Protein AF-A0A929YMH3-F1 (afdb_monomer_lite)

Sequence (235 aa):
MPEIMQYLYEHRDHRELWKGVPIHSDGKVQLRDGRTGEPFDGPTTIGHMHYLKLHHLVDDKIHARSTGPYSLVTQQPLGGKAQFGGQRFGEMEVWALEAYGAAYTLQEILTVKSDDVVGRVKTYEAIIKGDNIPEPGVPESFKVLLKELQSLGLDVSVLREDGSEVEIKETVDYNESDYRYEIEGDHQRRDYSGESFAENGYQEQRFDEESGELVDDSEETMDNDEDDSAEVDEE

Secondary structure (DSSP, 8-state):
-HHHHHHHHH-GGGGTTTTT----TTSEE--B-TTT-PBPSS-EE---------S--STTT----SS--B-TTT-PBPBSGGGTPBPP--HHHHHHHHHHT-HHHHHHHHTTTTT-HHHHHHHHHHHHHTPPPPPP---HHHHHHHHHHHHTT-----B-TTS-B----------TTHHHHTTSTT----------GGGGTPPPEEE-TTT-SEEE-----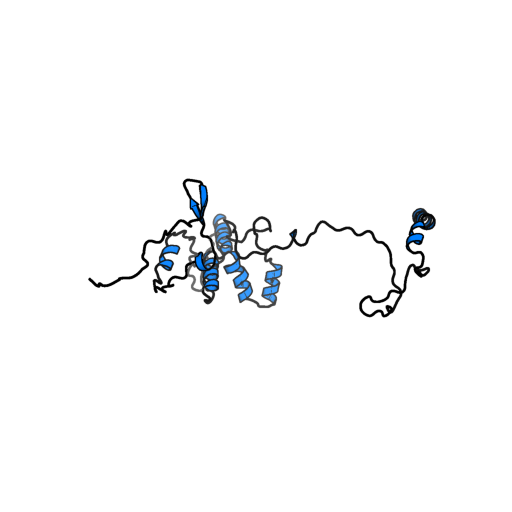--------PPP---

Foldseek 3Di:
DVVVVVVCVVPCVVCVVVVPAPQDPVQWHFDADPPPRHTDPDTDHDDDDDDDDDPPDVVVVDADADDFDADPQQRFFADDRVRSGDDDDDPVNLVVCVVVVVVVVSQCVQFLVTAPPVQVVQQVVCVVVVHDRDDTDDGSNVVSVCVVCVVVVDDDFDADPVRDTDPPDPDPPPPPPPVVVVVVPDPPDPPPPDDPPVVVVDWDWDQDPVVRDTDTPDDDPPDDDDDDDDDDDDD

Radius of gyration: 36.28 Å; chains: 1; bounding box: 84×75×105 Å

pLDDT: mean 75.89, std 21.34, range [27.98, 98.12]

Structure (mmCIF, N/CA/C/O backbone):
data_AF-A0A929YMH3-F1
#
_entry.id   AF-A0A929YMH3-F1
#
loop_
_atom_site.group_PDB
_atom_site.id
_atom_site.type_symbol
_atom_site.label_atom_id
_atom_site.label_alt_id
_atom_site.label_comp_id
_atom_site.label_asym_id
_atom_site.label_entity_id
_atom_site.label_seq_id
_atom_site.pdbx_PDB_ins_code
_atom_site.Cartn_x
_atom_site.Cartn_y
_atom_site.Cartn_z
_atom_site.occupancy
_atom_site.B_iso_or_equiv
_atom_site.auth_seq_id
_atom_site.auth_comp_id
_atom_site.auth_asym_id
_atom_site.auth_atom_id
_atom_site.pdbx_PDB_model_num
ATOM 1 N N . MET A 1 1 ? 18.455 18.359 -42.150 1.00 51.03 1 MET A N 1
ATOM 2 C CA . MET A 1 1 ? 18.404 16.920 -42.515 1.00 51.03 1 MET A CA 1
ATOM 3 C C . MET A 1 1 ? 19.484 16.481 -43.516 1.00 51.03 1 MET A C 1
ATOM 5 O O . MET A 1 1 ? 19.989 15.387 -43.305 1.00 51.03 1 MET A O 1
ATOM 9 N N . PRO A 1 2 ? 19.889 17.268 -44.540 1.00 66.00 2 PRO A N 1
ATOM 10 C CA . PRO A 1 2 ? 20.982 16.879 -45.452 1.00 66.00 2 PRO A CA 1
ATOM 11 C C . PRO A 1 2 ? 22.347 16.726 -44.759 1.00 66.00 2 PRO A C 1
ATOM 13 O O . PRO A 1 2 ? 23.069 15.775 -45.030 1.00 66.00 2 PRO A O 1
ATOM 16 N N . GLU A 1 3 ? 22.660 17.612 -43.810 1.00 67.12 3 GLU A N 1
ATOM 17 C CA . GLU A 1 3 ? 23.965 17.666 -43.128 1.00 67.12 3 GLU A CA 1
ATOM 18 C C . GLU A 1 3 ? 24.271 16.418 -42.292 1.00 67.12 3 GLU A C 1
ATOM 20 O O . GLU A 1 3 ? 25.382 15.908 -42.341 1.00 67.12 3 GLU A O 1
ATOM 25 N N . ILE A 1 4 ? 23.279 15.872 -41.578 1.00 65.81 4 ILE A N 1
ATOM 26 C CA . ILE A 1 4 ? 23.460 14.650 -40.776 1.00 65.81 4 ILE A CA 1
ATOM 27 C C . ILE A 1 4 ? 23.699 13.446 -41.694 1.00 65.81 4 ILE A C 1
ATOM 29 O O . ILE A 1 4 ? 24.563 12.620 -41.418 1.00 65.81 4 ILE A O 1
ATOM 33 N N . MET A 1 5 ? 22.965 13.351 -42.809 1.00 60.44 5 MET A N 1
ATOM 34 C CA . MET A 1 5 ? 23.128 12.242 -43.752 1.00 60.44 5 MET A CA 1
ATOM 35 C C . MET A 1 5 ? 24.485 12.298 -44.462 1.00 60.44 5 MET A C 1
ATOM 37 O O . MET A 1 5 ? 25.117 11.264 -44.668 1.00 60.44 5 MET A O 1
ATOM 41 N N . GLN A 1 6 ? 24.950 13.502 -44.797 1.00 72.12 6 GLN A N 1
ATOM 42 C CA . GLN A 1 6 ? 26.267 13.722 -45.384 1.00 72.12 6 GLN A CA 1
ATOM 43 C C . GLN A 1 6 ? 27.391 13.427 -44.380 1.00 72.12 6 GLN A C 1
ATOM 45 O O . GLN A 1 6 ? 28.314 12.685 -44.708 1.00 72.12 6 GLN A O 1
ATOM 50 N N . TYR A 1 7 ? 27.249 13.877 -43.130 1.00 70.12 7 TYR A N 1
ATOM 51 C CA . TYR A 1 7 ? 28.168 13.558 -42.035 1.00 70.12 7 TYR A CA 1
ATOM 52 C C . TYR A 1 7 ? 28.302 12.041 -41.821 1.00 70.12 7 TYR A C 1
ATOM 54 O O . TYR A 1 7 ? 29.411 11.514 -41.789 1.00 70.12 7 TYR A O 1
ATOM 62 N N . LEU A 1 8 ? 27.183 11.308 -41.775 1.00 64.44 8 LEU A N 1
ATOM 63 C CA . LEU A 1 8 ? 27.179 9.842 -41.651 1.00 64.44 8 LEU A CA 1
ATOM 64 C C . LEU A 1 8 ? 27.805 9.127 -42.862 1.00 64.44 8 LEU A C 1
ATOM 66 O O . LEU A 1 8 ? 28.348 8.029 -42.717 1.00 64.44 8 LEU A O 1
ATOM 70 N N . TYR A 1 9 ? 27.717 9.717 -44.058 1.00 67.88 9 TYR A N 1
ATOM 71 C CA . TYR A 1 9 ? 28.315 9.163 -45.274 1.00 67.88 9 TYR A CA 1
ATOM 72 C C . TYR A 1 9 ? 29.834 9.370 -45.321 1.00 67.88 9 TYR A C 1
ATOM 74 O O . TYR A 1 9 ? 30.561 8.476 -45.754 1.00 67.88 9 TYR A O 1
ATOM 82 N N . GLU A 1 10 ? 30.305 10.525 -44.854 1.00 73.06 10 GLU A N 1
ATOM 83 C CA . GLU A 1 10 ? 31.724 10.879 -44.788 1.00 73.06 10 GLU A CA 1
ATOM 84 C C . GLU A 1 10 ? 32.434 10.178 -43.612 1.00 73.06 10 GLU A C 1
ATOM 86 O O . GLU A 1 10 ? 33.577 9.760 -43.757 1.00 73.06 10 GLU A O 1
ATOM 91 N N . HIS A 1 11 ? 31.745 9.955 -42.485 1.00 69.12 11 HIS A N 1
ATOM 92 C CA . HIS A 1 11 ? 32.299 9.359 -41.256 1.00 69.12 11 HIS A CA 1
ATOM 93 C C . HIS A 1 11 ? 31.991 7.853 -41.169 1.00 69.12 11 HIS A C 1
ATOM 95 O O . HIS A 1 11 ? 31.372 7.337 -40.229 1.00 69.12 11 HIS A O 1
ATOM 101 N N . ARG A 1 12 ? 32.408 7.125 -42.210 1.00 67.38 12 ARG A N 1
ATOM 102 C CA . ARG A 1 12 ? 32.216 5.673 -42.367 1.00 67.38 12 ARG A CA 1
ATOM 103 C C . ARG A 1 12 ? 33.226 4.811 -41.615 1.00 67.38 12 ARG A C 1
ATOM 105 O O . ARG A 1 12 ? 33.179 3.594 -41.766 1.00 67.38 12 ARG A O 1
ATOM 112 N N . ASP A 1 13 ? 34.072 5.405 -40.785 1.00 68.06 13 ASP A N 1
ATOM 113 C CA . ASP A 1 13 ? 35.116 4.720 -40.009 1.00 68.06 13 ASP A CA 1
ATOM 114 C C . ASP A 1 13 ? 34.538 3.586 -39.143 1.00 68.06 13 ASP A C 1
ATOM 116 O O . ASP A 1 13 ? 35.139 2.526 -38.984 1.00 68.06 13 ASP A O 1
ATOM 120 N N . HIS A 1 14 ? 33.283 3.729 -38.701 1.00 62.38 14 HIS A N 1
ATOM 121 C CA . HIS A 1 14 ? 32.534 2.677 -38.010 1.00 62.38 14 HIS A CA 1
ATOM 122 C C . HIS A 1 14 ? 32.377 1.376 -38.823 1.00 62.38 14 HIS A C 1
ATOM 124 O O . HIS A 1 14 ? 32.109 0.329 -38.245 1.00 62.38 14 HIS A O 1
ATOM 130 N N . ARG A 1 15 ? 32.530 1.400 -40.153 1.00 64.56 15 ARG A N 1
ATOM 131 C CA . ARG A 1 15 ? 32.486 0.205 -41.014 1.00 64.56 15 ARG A CA 1
ATOM 132 C C . ARG A 1 15 ? 33.751 -0.636 -40.938 1.00 64.56 15 ARG A C 1
ATOM 134 O O . ARG A 1 15 ? 33.687 -1.809 -41.296 1.00 64.56 15 ARG A O 1
ATOM 141 N N . GLU A 1 16 ? 34.867 -0.082 -40.465 1.00 70.88 16 GLU A N 1
ATOM 142 C CA . GLU A 1 16 ? 36.071 -0.876 -40.202 1.00 70.88 16 GLU A CA 1
ATOM 143 C C . GLU A 1 16 ? 35.817 -1.917 -39.107 1.00 70.88 16 GLU A C 1
ATOM 145 O O . GLU A 1 16 ? 36.230 -3.066 -39.251 1.00 70.88 16 GLU A O 1
ATOM 150 N N . LEU A 1 17 ? 35.043 -1.556 -38.074 1.00 69.44 17 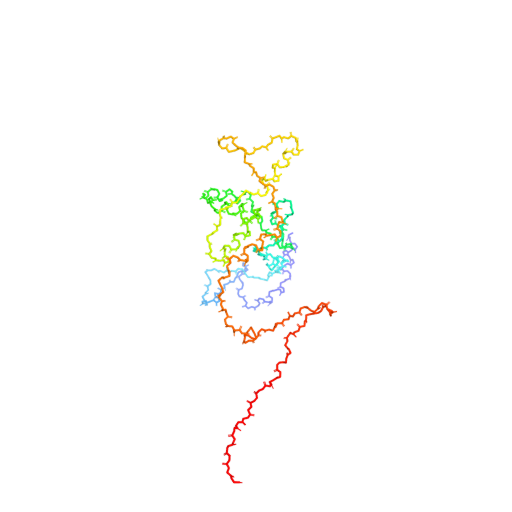LEU A N 1
ATOM 151 C CA . LEU A 1 17 ? 34.608 -2.467 -37.004 1.00 69.44 17 LEU A CA 1
ATOM 152 C C . LEU A 1 17 ? 33.749 -3.631 -37.525 1.00 69.44 17 LEU A C 1
ATOM 154 O O . LEU A 1 17 ? 33.744 -4.707 -36.936 1.00 69.44 17 LEU A O 1
ATOM 158 N N . TRP A 1 18 ? 33.053 -3.434 -38.646 1.00 71.19 18 TRP A N 1
ATOM 159 C CA . TRP A 1 18 ? 32.194 -4.437 -39.281 1.00 71.19 18 TRP A CA 1
ATOM 160 C C . TRP A 1 18 ? 32.876 -5.178 -40.443 1.00 71.19 18 TRP A C 1
ATOM 162 O O . TRP A 1 18 ? 32.218 -5.889 -41.209 1.00 71.19 18 TRP A O 1
ATOM 172 N N . LYS A 1 19 ? 34.198 -5.033 -40.603 1.00 70.69 19 LYS A N 1
ATOM 173 C CA . LYS A 1 19 ? 34.961 -5.678 -41.677 1.00 70.69 19 LYS A CA 1
ATOM 174 C C . LYS A 1 19 ? 34.880 -7.205 -41.552 1.00 70.69 19 LYS A C 1
ATOM 176 O O . LYS A 1 19 ? 35.400 -7.790 -40.611 1.00 70.69 19 LYS A O 1
ATOM 181 N N . GLY A 1 20 ? 34.246 -7.847 -42.535 1.00 71.81 20 GLY A N 1
ATOM 182 C CA . GLY A 1 20 ? 34.041 -9.302 -42.574 1.00 71.81 20 GLY A CA 1
ATOM 183 C C . GLY A 1 20 ? 32.633 -9.759 -42.185 1.00 71.81 20 GLY A C 1
ATOM 184 O O . GLY A 1 20 ? 32.318 -10.934 -42.357 1.00 71.81 20 GLY A O 1
ATOM 185 N N . VAL A 1 21 ? 31.763 -8.849 -41.732 1.00 77.12 21 VAL A N 1
ATOM 186 C CA . VAL A 1 21 ? 30.348 -9.153 -41.487 1.00 77.12 21 VAL A CA 1
ATOM 187 C C . VAL A 1 21 ? 29.543 -8.889 -42.767 1.00 77.12 21 VAL A C 1
ATOM 189 O O . VAL A 1 21 ? 29.626 -7.786 -43.316 1.00 77.12 21 VAL A O 1
ATOM 192 N N . PRO A 1 22 ? 28.762 -9.863 -43.274 1.00 77.00 22 PRO A N 1
ATOM 193 C CA . PRO A 1 22 ? 27.913 -9.671 -44.446 1.00 77.00 22 PRO A CA 1
ATOM 194 C C . PRO A 1 22 ? 26.689 -8.819 -44.075 1.00 77.00 22 PRO A C 1
ATOM 196 O O . PRO A 1 22 ? 25.617 -9.339 -43.777 1.00 77.00 22 PRO A O 1
ATOM 199 N N . ILE A 1 23 ? 26.869 -7.496 -44.060 1.00 76.38 23 ILE A N 1
ATOM 200 C CA . ILE A 1 23 ? 25.797 -6.524 -43.819 1.00 76.38 23 ILE A CA 1
ATOM 201 C C . ILE A 1 23 ? 25.132 -6.179 -45.149 1.00 76.38 23 ILE A C 1
ATOM 203 O O . ILE A 1 23 ? 25.783 -5.699 -46.081 1.00 76.38 23 ILE A O 1
ATOM 207 N N . HIS A 1 24 ? 23.826 -6.414 -45.233 1.00 76.81 24 HIS A N 1
ATOM 208 C CA . HIS A 1 24 ? 23.023 -6.049 -46.392 1.00 76.81 24 HIS A CA 1
ATOM 209 C C . HIS A 1 24 ? 22.887 -4.521 -46.519 1.00 76.81 24 HIS A C 1
ATOM 211 O O . HIS A 1 24 ? 23.096 -3.762 -45.573 1.00 76.81 24 HIS A O 1
ATOM 217 N N . SER A 1 25 ? 22.524 -4.032 -47.708 1.00 73.62 25 SER A N 1
ATOM 218 C CA . SER A 1 25 ? 22.357 -2.592 -47.966 1.00 73.62 25 SER A CA 1
ATOM 219 C C . SER A 1 25 ? 21.268 -1.927 -47.114 1.00 73.62 25 SER A C 1
ATOM 221 O O . SER A 1 25 ? 21.266 -0.707 -46.982 1.00 73.62 25 SER A O 1
ATOM 223 N N . ASP A 1 26 ? 20.358 -2.717 -46.544 1.00 79.44 26 ASP A N 1
ATOM 224 C CA . ASP A 1 26 ? 19.306 -2.303 -45.612 1.00 79.44 26 ASP A CA 1
ATOM 225 C C . ASP A 1 26 ? 19.767 -2.272 -44.138 1.00 79.44 26 ASP A C 1
ATOM 227 O O . ASP A 1 26 ? 18.972 -1.961 -43.252 1.00 79.44 26 ASP A O 1
ATOM 231 N N . GLY A 1 27 ? 21.043 -2.575 -43.863 1.00 76.56 27 GLY A N 1
ATOM 232 C CA . GLY A 1 27 ? 21.620 -2.582 -42.517 1.00 76.56 27 GLY A CA 1
ATOM 233 C C . GLY A 1 27 ? 21.298 -3.832 -41.695 1.00 76.56 27 GLY A C 1
ATOM 234 O O . GLY A 1 27 ? 21.524 -3.832 -40.484 1.00 76.56 27 GLY A O 1
ATOM 235 N N . LYS A 1 28 ? 20.767 -4.890 -42.321 1.00 86.25 28 LYS A N 1
ATOM 236 C CA . LYS A 1 28 ? 20.410 -6.141 -41.641 1.00 86.25 28 LYS A CA 1
ATOM 237 C C . LYS A 1 28 ? 21.450 -7.238 -41.856 1.00 86.25 28 LYS A C 1
ATOM 239 O O . LYS A 1 28 ? 22.192 -7.234 -42.839 1.00 86.25 28 LYS A O 1
ATOM 244 N N . VAL A 1 29 ? 21.483 -8.194 -40.928 1.00 88.00 29 VAL A N 1
ATOM 245 C CA . VAL A 1 29 ? 22.370 -9.368 -40.941 1.00 88.00 29 VAL A CA 1
ATOM 246 C C . VAL A 1 29 ? 21.579 -10.616 -40.549 1.00 88.00 29 VAL A C 1
ATOM 248 O O . VAL A 1 29 ? 20.713 -10.562 -39.675 1.00 88.00 29 VAL A O 1
ATOM 251 N N . GLN A 1 30 ? 21.884 -11.755 -41.175 1.00 90.00 30 GLN A N 1
ATOM 252 C CA . GLN A 1 30 ? 21.356 -13.053 -40.754 1.00 90.00 30 GLN A CA 1
ATOM 253 C C . GLN A 1 30 ? 21.983 -13.465 -39.416 1.00 90.00 30 GLN A C 1
ATOM 255 O O . GLN A 1 30 ? 23.164 -13.812 -39.354 1.00 90.00 30 GLN A O 1
ATOM 260 N N . LEU A 1 31 ? 21.188 -13.448 -38.348 1.00 91.06 31 LEU A N 1
ATOM 261 C CA . LEU A 1 31 ? 21.607 -13.930 -37.033 1.00 91.06 31 LEU A CA 1
ATOM 262 C C . LEU A 1 31 ? 21.359 -15.440 -36.898 1.00 91.06 31 LEU A C 1
ATOM 264 O O . LEU A 1 31 ? 20.536 -16.021 -37.615 1.00 91.06 31 LEU A O 1
ATOM 268 N N . ARG A 1 32 ? 22.068 -16.064 -35.955 1.00 92.00 32 ARG A N 1
ATOM 269 C CA . ARG A 1 32 ? 21.859 -17.449 -35.514 1.00 92.00 32 ARG A CA 1
ATOM 270 C C . ARG A 1 32 ? 21.474 -17.454 -34.043 1.00 92.00 32 ARG A C 1
ATOM 272 O O . ARG A 1 32 ? 21.997 -16.639 -33.281 1.00 92.00 32 ARG A O 1
ATOM 279 N N . ASP A 1 33 ? 20.584 -18.355 -33.653 1.00 94.69 33 ASP A N 1
ATOM 280 C CA . ASP A 1 33 ? 20.209 -18.534 -32.255 1.00 94.69 33 ASP A CA 1
ATOM 281 C C . ASP A 1 33 ? 21.381 -19.136 -31.466 1.00 94.69 33 ASP A C 1
ATOM 283 O O . ASP A 1 33 ? 21.928 -20.180 -31.823 1.00 94.69 33 ASP A O 1
ATOM 287 N N . GLY A 1 34 ? 21.766 -18.474 -30.373 1.00 93.31 34 GLY A N 1
ATOM 288 C CA . GLY A 1 34 ? 22.855 -18.910 -29.500 1.00 93.31 34 GLY A CA 1
ATOM 289 C C . GLY A 1 34 ? 22.545 -20.171 -28.689 1.00 93.31 34 GLY A C 1
ATOM 290 O O . GLY A 1 34 ? 23.467 -20.753 -28.126 1.00 93.31 34 GLY A O 1
ATOM 291 N N . ARG A 1 35 ? 21.278 -20.603 -28.614 1.00 95.19 35 ARG A N 1
ATOM 292 C CA . ARG A 1 35 ? 20.884 -21.832 -27.902 1.00 95.19 35 ARG A CA 1
ATOM 293 C C . ARG A 1 35 ? 20.886 -23.063 -28.808 1.00 95.19 35 ARG A C 1
ATOM 295 O O . ARG A 1 35 ? 21.313 -24.125 -28.372 1.00 95.19 35 ARG A O 1
ATOM 302 N N . THR A 1 36 ? 20.401 -22.926 -30.043 1.00 94.25 36 THR A N 1
ATOM 303 C CA . THR A 1 36 ? 20.177 -24.046 -30.982 1.00 94.25 36 THR A CA 1
ATOM 304 C C . THR A 1 36 ? 21.176 -24.090 -32.143 1.00 94.25 36 THR A C 1
ATOM 306 O O . THR A 1 36 ? 21.424 -25.155 -32.699 1.00 94.25 36 THR A O 1
ATOM 309 N N . GLY A 1 37 ? 21.785 -22.957 -32.507 1.00 92.06 37 GLY A N 1
ATOM 310 C CA . GLY A 1 37 ? 22.713 -22.833 -33.638 1.00 92.06 37 GLY A CA 1
ATOM 311 C C . GLY A 1 37 ? 22.043 -22.641 -35.008 1.00 92.06 37 GLY A C 1
ATOM 312 O O . GLY A 1 37 ? 22.743 -22.409 -36.006 1.00 92.06 37 GLY A O 1
ATOM 313 N N . GLU A 1 38 ? 20.710 -22.698 -35.068 1.00 94.38 38 GLU A N 1
ATOM 314 C CA . GLU A 1 38 ? 19.920 -22.497 -36.283 1.00 94.38 38 GLU A CA 1
ATOM 315 C C . GLU A 1 38 ? 19.807 -21.001 -36.649 1.00 94.38 38 GLU A C 1
ATOM 317 O O . GLU A 1 38 ? 19.867 -20.131 -35.773 1.00 94.38 38 GLU A O 1
ATOM 322 N N . PRO A 1 39 ? 19.709 -20.654 -37.946 1.00 92.56 39 PRO A N 1
ATOM 323 C CA . PRO A 1 39 ? 19.461 -19.278 -38.369 1.00 92.56 39 PRO A CA 1
ATOM 324 C C . PRO A 1 39 ? 18.037 -18.834 -38.002 1.00 92.56 39 PRO A C 1
ATOM 326 O O . PRO A 1 39 ? 17.099 -19.614 -38.117 1.00 92.56 39 PRO A O 1
ATOM 329 N N . PHE A 1 40 ? 17.864 -17.567 -37.617 1.00 93.12 40 PHE A N 1
ATOM 330 C CA . PHE A 1 40 ? 16.527 -16.981 -37.448 1.00 93.12 40 PHE A CA 1
ATOM 331 C C . PHE A 1 40 ? 15.786 -16.858 -38.790 1.00 93.12 40 PHE A C 1
ATOM 333 O O . PHE A 1 40 ? 16.418 -16.682 -39.831 1.00 93.12 40 PHE A O 1
ATOM 340 N N . ASP A 1 41 ? 14.451 -16.850 -38.756 1.00 92.38 41 ASP A N 1
ATOM 341 C CA . ASP A 1 41 ? 13.595 -16.802 -39.955 1.00 92.38 41 ASP A CA 1
ATOM 342 C C . ASP A 1 41 ? 13.813 -15.567 -40.847 1.00 92.38 41 ASP A C 1
ATOM 344 O O . ASP A 1 41 ? 13.517 -15.593 -42.042 1.00 92.38 41 ASP A O 1
ATOM 348 N N . GLY A 1 42 ? 14.324 -14.468 -40.285 1.00 90.12 42 GLY A N 1
ATOM 349 C CA . GLY A 1 42 ? 14.576 -13.233 -41.019 1.00 90.12 42 GLY A CA 1
ATOM 350 C C . GLY A 1 42 ? 15.848 -12.510 -40.574 1.00 90.12 42 GLY A C 1
ATOM 351 O O . GLY A 1 42 ? 16.304 -12.686 -39.441 1.00 90.12 42 GLY A O 1
ATOM 352 N N . PRO A 1 43 ? 16.426 -11.669 -41.451 1.00 89.81 43 PRO A N 1
ATOM 353 C CA . PRO A 1 43 ? 17.593 -10.868 -41.116 1.00 89.81 43 PRO A CA 1
ATOM 354 C C . PRO A 1 43 ? 17.211 -9.733 -40.152 1.00 89.81 43 PRO A C 1
ATOM 356 O O . PRO A 1 43 ? 16.180 -9.074 -40.315 1.00 89.81 43 PRO A O 1
ATOM 359 N N . THR A 1 44 ? 18.076 -9.471 -39.172 1.00 90.81 44 THR A N 1
ATOM 360 C CA . THR A 1 44 ? 17.834 -8.519 -38.075 1.00 90.81 44 THR A CA 1
ATOM 361 C C . THR A 1 44 ? 18.802 -7.344 -38.161 1.00 90.81 44 THR A C 1
ATOM 363 O O . THR A 1 44 ? 19.966 -7.506 -38.533 1.00 90.81 44 THR A O 1
ATOM 366 N N . THR A 1 45 ? 18.330 -6.144 -37.821 1.00 88.75 45 THR A N 1
ATOM 367 C CA . THR A 1 45 ? 19.182 -4.954 -37.720 1.00 88.75 45 THR A CA 1
ATOM 368 C C . THR A 1 45 ? 20.067 -5.057 -36.485 1.00 88.75 45 THR A C 1
ATOM 370 O O . THR A 1 45 ? 19.570 -5.236 -35.374 1.00 88.75 45 THR A O 1
ATOM 373 N N . ILE A 1 46 ? 21.372 -4.901 -36.675 1.00 85.12 46 ILE A N 1
ATOM 374 C CA . ILE A 1 46 ? 22.352 -4.857 -35.590 1.00 85.12 46 ILE A CA 1
ATOM 375 C C . ILE A 1 46 ? 23.053 -3.504 -35.587 1.00 85.12 46 ILE A C 1
ATOM 377 O O . ILE A 1 46 ? 23.217 -2.869 -36.627 1.00 85.12 46 ILE A O 1
ATOM 381 N N . GLY A 1 47 ? 23.467 -3.050 -34.412 1.00 83.50 47 GLY A N 1
ATOM 382 C CA . GLY A 1 47 ? 24.175 -1.788 -34.281 1.00 83.50 47 GLY A CA 1
ATOM 383 C C . GLY A 1 47 ? 24.627 -1.534 -32.855 1.00 83.50 47 GLY A C 1
ATOM 384 O O . GLY A 1 47 ? 24.170 -2.179 -31.912 1.00 83.50 47 GLY A O 1
ATOM 385 N N . HIS A 1 48 ? 25.529 -0.570 -32.704 1.00 82.75 48 HIS A N 1
ATOM 386 C CA . HIS A 1 48 ? 25.941 -0.081 -31.397 1.00 82.75 48 HIS A CA 1
ATOM 387 C C . HIS A 1 48 ? 25.003 1.044 -30.980 1.00 82.75 48 HIS A C 1
ATOM 389 O O . HIS A 1 48 ? 25.021 2.129 -31.558 1.00 82.75 48 HIS A O 1
ATOM 395 N N . MET A 1 49 ? 24.175 0.770 -29.978 1.00 87.75 49 MET A N 1
ATOM 396 C CA . MET A 1 49 ? 23.338 1.776 -29.342 1.00 87.75 49 MET A CA 1
ATOM 397 C C . MET A 1 49 ? 23.977 2.190 -28.021 1.00 87.75 49 MET A C 1
ATOM 399 O O . MET A 1 49 ? 24.431 1.347 -27.247 1.00 87.75 49 MET A O 1
ATOM 403 N N . HIS A 1 50 ? 24.002 3.492 -27.756 1.00 92.56 50 HIS A N 1
ATOM 404 C CA . HIS A 1 50 ? 24.394 3.995 -26.450 1.00 92.56 50 HIS A CA 1
ATOM 405 C C . HIS A 1 50 ? 23.221 3.838 -25.478 1.00 92.56 50 HIS A C 1
ATOM 407 O O . HIS A 1 50 ? 22.193 4.497 -25.631 1.00 92.56 50 HIS A O 1
ATOM 413 N N . TYR A 1 51 ? 23.373 2.951 -24.496 1.00 94.38 51 TYR A N 1
ATOM 414 C CA . TYR A 1 51 ? 22.392 2.749 -23.435 1.00 94.38 51 TYR A CA 1
ATOM 415 C C . TYR A 1 51 ? 22.754 3.561 -22.197 1.00 94.38 51 TYR A C 1
ATOM 417 O O . TYR A 1 51 ? 23.909 3.595 -21.774 1.00 94.38 51 TYR A O 1
ATOM 425 N N . LEU A 1 52 ? 21.735 4.159 -21.585 1.00 94.50 52 LEU A N 1
ATOM 426 C CA . LEU A 1 52 ? 21.846 4.859 -20.313 1.00 94.50 52 LEU A CA 1
ATOM 427 C C . LEU A 1 52 ? 21.148 4.045 -19.224 1.00 94.50 52 LEU A C 1
ATOM 429 O O . LEU A 1 52 ? 20.010 3.605 -19.397 1.00 94.50 52 LEU A O 1
ATOM 433 N N . LYS A 1 53 ? 21.816 3.875 -18.081 1.00 96.38 53 LYS A N 1
ATOM 434 C CA . LYS A 1 53 ? 21.199 3.343 -16.863 1.00 96.38 53 LYS A CA 1
ATOM 435 C C . LYS A 1 53 ? 20.612 4.507 -16.069 1.00 96.38 53 LYS A C 1
ATOM 437 O O . LYS A 1 53 ? 21.341 5.410 -15.669 1.00 96.38 53 LYS A O 1
ATOM 442 N N . LEU A 1 54 ? 19.301 4.482 -15.840 1.00 94.81 54 LEU A N 1
ATOM 443 C CA . LEU A 1 54 ? 18.625 5.476 -15.006 1.00 94.81 54 LEU A CA 1
ATOM 444 C C . LEU A 1 54 ? 18.854 5.188 -13.517 1.00 94.81 54 LEU A C 1
ATOM 446 O O . LEU A 1 54 ? 19.067 4.043 -13.120 1.00 94.81 54 LEU A O 1
ATOM 450 N N . HIS A 1 55 ? 18.741 6.225 -12.688 1.00 95.12 55 HIS A N 1
ATOM 451 C CA . HIS A 1 55 ? 18.946 6.143 -11.237 1.00 95.12 55 HIS A CA 1
ATOM 452 C C . HIS A 1 55 ? 17.868 5.317 -10.499 1.00 95.12 55 HIS A C 1
ATOM 454 O O . HIS A 1 55 ? 17.997 5.046 -9.314 1.00 95.12 55 HIS A O 1
ATOM 460 N N . HIS A 1 56 ? 16.786 4.902 -11.161 1.00 95.19 56 HIS A N 1
ATOM 461 C CA . HIS A 1 56 ? 15.672 4.188 -10.530 1.00 95.19 56 HIS A CA 1
ATOM 462 C C . HIS A 1 56 ? 16.015 2.727 -10.200 1.00 95.19 56 HIS A C 1
ATOM 464 O O . HIS A 1 56 ? 15.464 1.808 -10.812 1.00 95.19 56 HIS A O 1
ATOM 470 N N . LEU A 1 57 ? 16.877 2.507 -9.210 1.00 94.06 57 LEU A N 1
ATOM 471 C CA . LEU A 1 57 ? 17.247 1.181 -8.726 1.00 94.06 57 LEU A CA 1
ATOM 472 C C . LEU A 1 57 ? 16.055 0.485 -8.053 1.00 94.06 57 LEU A C 1
ATOM 474 O O . LEU A 1 57 ? 15.091 1.125 -7.626 1.00 94.06 57 LEU A O 1
ATOM 478 N N . VAL A 1 58 ? 16.067 -0.848 -8.054 1.00 95.19 58 VAL A N 1
ATOM 479 C CA . VAL A 1 58 ? 15.015 -1.668 -7.427 1.00 95.19 58 VAL A CA 1
ATOM 480 C C . VAL A 1 58 ? 15.184 -1.685 -5.910 1.00 95.19 58 VAL A C 1
ATOM 482 O O . VAL A 1 58 ? 14.186 -1.601 -5.200 1.00 95.19 58 VAL A O 1
ATOM 485 N N . ASP A 1 59 ? 16.425 -1.681 -5.428 1.00 93.06 59 ASP A N 1
ATOM 486 C CA . ASP A 1 59 ? 16.771 -1.676 -4.000 1.00 93.06 59 ASP A CA 1
ATOM 487 C C . ASP A 1 59 ? 16.131 -0.490 -3.255 1.00 93.06 59 ASP A C 1
ATOM 489 O O . ASP A 1 59 ? 15.631 -0.622 -2.135 1.00 93.06 59 ASP A O 1
ATOM 493 N N . ASP A 1 60 ? 16.010 0.658 -3.928 1.00 90.75 60 ASP A N 1
ATOM 494 C CA . ASP A 1 60 ? 15.343 1.841 -3.381 1.00 90.75 60 ASP A CA 1
ATOM 495 C C . ASP A 1 60 ? 13.819 1.674 -3.273 1.00 90.75 60 ASP A C 1
ATOM 497 O O . ASP A 1 60 ? 13.189 2.323 -2.437 1.00 90.75 60 ASP A O 1
ATOM 501 N N . LYS A 1 61 ? 13.217 0.778 -4.061 1.00 92.50 61 LYS A N 1
ATOM 502 C CA . LYS A 1 61 ? 11.760 0.578 -4.138 1.00 92.50 61 LYS A CA 1
ATOM 503 C C . LYS A 1 61 ? 11.243 -0.570 -3.277 1.00 92.50 61 LYS A C 1
ATOM 505 O O . LYS A 1 61 ? 10.079 -0.537 -2.895 1.00 92.50 61 LYS A O 1
ATOM 510 N N . ILE A 1 62 ? 12.069 -1.572 -2.971 1.00 92.56 62 ILE A N 1
ATOM 511 C CA . ILE A 1 62 ? 11.647 -2.686 -2.113 1.00 92.56 62 ILE A CA 1
ATOM 512 C C . ILE A 1 62 ? 11.478 -2.173 -0.677 1.00 92.56 62 ILE A C 1
ATOM 514 O O . ILE A 1 62 ? 12.368 -1.518 -0.129 1.00 92.56 62 ILE A O 1
ATOM 518 N N . HIS A 1 63 ? 10.310 -2.443 -0.094 1.00 92.94 63 HIS A N 1
ATOM 519 C CA . HIS A 1 63 ? 9.949 -2.130 1.289 1.00 92.94 63 HIS A CA 1
ATOM 520 C C . HIS A 1 63 ? 8.823 -3.061 1.739 1.00 92.94 63 HIS A C 1
ATOM 522 O O . HIS A 1 63 ? 7.882 -3.296 0.982 1.00 92.94 63 HIS A O 1
ATOM 528 N N . ALA A 1 64 ? 8.915 -3.573 2.963 1.00 91.94 64 ALA A N 1
ATOM 529 C CA . ALA A 1 64 ? 7.889 -4.402 3.580 1.00 91.94 64 ALA A CA 1
ATOM 530 C C . ALA A 1 64 ? 7.763 -4.043 5.062 1.00 91.94 64 ALA A C 1
ATOM 532 O O . ALA A 1 64 ? 8.719 -3.583 5.687 1.00 91.94 64 ALA A O 1
ATOM 533 N N . ARG A 1 65 ? 6.569 -4.253 5.613 1.00 92.50 65 ARG A N 1
ATOM 534 C CA . ARG A 1 65 ? 6.243 -3.941 7.004 1.00 92.50 65 ARG A CA 1
ATOM 535 C C . ARG A 1 65 ? 5.302 -5.003 7.562 1.00 92.50 65 ARG A C 1
ATOM 537 O O . ARG A 1 65 ? 4.334 -5.357 6.895 1.00 92.50 65 ARG A O 1
ATOM 544 N N . SER A 1 66 ? 5.570 -5.442 8.789 1.00 90.31 66 SER A N 1
ATOM 545 C CA . SER A 1 66 ? 4.652 -6.233 9.618 1.00 90.31 66 SER A CA 1
ATOM 546 C C . SER A 1 66 ? 3.996 -5.346 10.682 1.00 90.31 66 SER A C 1
ATOM 548 O O . SER A 1 66 ? 2.808 -5.057 10.605 1.00 90.31 66 SER A O 1
ATOM 550 N N . THR A 1 67 ? 4.786 -4.826 11.619 1.00 89.19 67 THR A N 1
ATOM 551 C CA . THR A 1 67 ? 4.386 -3.860 12.653 1.00 89.19 67 THR A CA 1
ATOM 552 C C . THR A 1 67 ? 5.278 -2.614 12.571 1.00 89.19 67 THR A C 1
ATOM 554 O O . THR A 1 67 ? 6.263 -2.588 11.836 1.00 89.19 67 THR A O 1
ATOM 557 N N . GLY A 1 68 ? 4.899 -1.516 13.227 1.00 90.12 68 GLY A N 1
ATOM 558 C CA . GLY A 1 68 ? 5.684 -0.275 13.198 1.00 90.12 68 GLY A CA 1
ATOM 559 C C . GLY A 1 68 ? 4.959 0.891 13.871 1.00 90.12 68 GLY A C 1
ATOM 560 O O . GLY A 1 68 ? 3.931 0.662 14.504 1.00 90.12 68 GLY A O 1
ATOM 561 N N . PRO A 1 69 ? 5.430 2.137 13.704 1.00 91.31 69 PRO A N 1
ATOM 562 C CA . PRO A 1 69 ? 4.840 3.300 14.360 1.00 91.31 69 PRO A CA 1
ATOM 563 C C . PRO A 1 69 ? 3.464 3.675 13.787 1.00 91.31 69 PRO A C 1
ATOM 565 O O . PRO A 1 69 ? 3.193 3.512 12.586 1.00 91.31 69 PRO A O 1
ATOM 568 N N . TYR A 1 70 ? 2.616 4.219 14.658 1.00 92.69 70 TYR A N 1
ATOM 569 C CA . TYR A 1 70 ? 1.251 4.652 14.363 1.00 92.69 70 TYR A CA 1
ATOM 570 C C . TYR A 1 70 ? 1.073 6.144 14.664 1.00 92.69 70 TYR A C 1
ATOM 572 O O . TYR A 1 70 ? 1.797 6.727 15.471 1.00 92.69 70 TYR A O 1
ATOM 580 N N . SER A 1 71 ? 0.109 6.765 13.990 1.00 91.56 71 SER A N 1
ATOM 581 C CA . SER A 1 71 ? -0.310 8.142 14.239 1.00 91.56 71 SER A CA 1
ATOM 582 C C . SER A 1 71 ? -0.946 8.275 15.622 1.00 91.56 71 SER A C 1
ATOM 584 O O . SER A 1 71 ? -1.759 7.441 16.008 1.00 91.56 71 SER A O 1
ATOM 586 N N . LEU A 1 72 ? -0.636 9.354 16.345 1.00 88.94 72 LEU A N 1
ATOM 587 C CA . LEU A 1 72 ? -1.226 9.616 17.663 1.00 88.94 72 LEU A CA 1
ATOM 588 C C . LEU A 1 72 ? -2.739 9.861 17.599 1.00 88.94 72 LEU A C 1
ATOM 590 O O . LEU A 1 72 ? -3.452 9.480 18.519 1.00 88.94 72 LEU A O 1
ATOM 594 N N . VAL A 1 73 ? -3.220 10.493 16.524 1.00 89.25 73 VAL A N 1
ATOM 595 C CA . VAL A 1 73 ? -4.617 10.943 16.420 1.00 89.25 73 VAL A CA 1
ATOM 596 C C . VAL A 1 73 ? -5.529 9.805 15.975 1.00 89.25 73 VAL A C 1
ATOM 598 O O . VAL A 1 73 ? -6.471 9.458 16.670 1.00 89.25 73 VAL A O 1
ATOM 601 N N . THR A 1 74 ? -5.245 9.214 14.815 1.00 90.62 74 THR A N 1
ATOM 602 C CA . THR A 1 74 ? -6.117 8.207 14.190 1.00 90.62 74 THR A CA 1
ATOM 603 C C . THR A 1 74 ? -5.683 6.777 14.462 1.00 90.62 74 THR A C 1
ATOM 605 O O . THR A 1 74 ? -6.342 5.859 13.996 1.00 90.62 74 THR A O 1
ATOM 608 N N . GLN A 1 75 ? -4.548 6.568 15.139 1.00 92.94 75 GLN A N 1
ATOM 609 C CA . GLN A 1 75 ? -3.981 5.241 15.400 1.00 92.94 75 GLN A CA 1
ATOM 610 C C . GLN A 1 75 ? -3.668 4.409 14.146 1.00 92.94 75 GLN A C 1
ATOM 612 O O . GLN A 1 75 ? -3.368 3.224 14.269 1.00 92.94 75 GLN A O 1
ATOM 617 N N . GLN A 1 76 ? -3.644 5.035 12.962 1.00 94.19 76 GLN A N 1
ATOM 618 C CA . GLN A 1 76 ? -3.301 4.407 11.683 1.00 94.19 76 GLN A CA 1
ATOM 619 C C . GLN A 1 76 ? -1.782 4.337 11.449 1.00 94.19 76 GLN A C 1
ATOM 621 O O . GLN A 1 76 ? -1.042 5.190 11.956 1.00 94.19 76 GLN A O 1
ATOM 626 N N . PRO A 1 77 ? -1.284 3.360 10.666 1.00 93.56 77 PRO A N 1
ATOM 627 C CA . PRO A 1 77 ? 0.130 3.265 10.319 1.00 93.56 77 PRO A CA 1
ATOM 628 C C . PRO A 1 77 ? 0.629 4.532 9.615 1.00 93.56 77 PRO A C 1
ATOM 630 O O . PRO A 1 77 ? -0.039 5.068 8.731 1.00 93.56 77 PRO A O 1
ATOM 633 N N . LEU A 1 78 ? 1.835 4.994 9.962 1.00 92.31 78 LEU A N 1
ATOM 634 C CA . LEU A 1 78 ? 2.471 6.110 9.247 1.00 92.31 78 LEU A CA 1
ATOM 635 C C . LEU A 1 78 ? 2.753 5.759 7.778 1.00 92.31 78 LEU A C 1
ATOM 637 O O . LEU A 1 78 ? 2.872 4.587 7.427 1.00 92.31 78 LEU A O 1
ATOM 641 N N . GLY A 1 79 ? 2.879 6.770 6.917 1.00 89.69 79 GLY A N 1
ATOM 642 C CA . GLY A 1 79 ? 3.185 6.596 5.495 1.00 89.69 79 GLY A CA 1
ATOM 643 C C . GLY A 1 79 ? 4.675 6.748 5.169 1.00 89.69 79 GLY A C 1
ATOM 644 O O . GLY A 1 79 ? 5.391 7.515 5.805 1.00 89.69 79 GLY A O 1
ATOM 645 N N . GLY A 1 80 ? 5.128 6.062 4.117 1.00 88.44 80 GLY A N 1
ATOM 646 C CA . GLY A 1 80 ? 6.452 6.263 3.513 1.00 88.44 80 GLY A CA 1
ATOM 647 C C . GLY A 1 80 ? 7.564 5.339 4.029 1.00 88.44 80 GLY A C 1
ATOM 648 O O . GLY A 1 80 ? 7.639 5.004 5.208 1.00 88.44 80 GLY A O 1
ATOM 649 N N . LYS A 1 81 ? 8.481 4.957 3.127 1.00 89.50 81 LYS A N 1
ATOM 650 C CA . LYS A 1 81 ? 9.576 4.003 3.399 1.00 89.50 81 LYS A CA 1
ATOM 651 C C . LYS A 1 81 ? 10.483 4.434 4.561 1.00 89.50 81 LYS A C 1
ATOM 653 O O . LYS A 1 81 ? 10.863 3.603 5.374 1.00 89.50 81 LYS A O 1
ATOM 658 N N . ALA A 1 82 ? 10.787 5.730 4.672 1.00 87.44 82 ALA A N 1
ATOM 659 C CA . ALA A 1 82 ? 11.718 6.255 5.677 1.00 87.44 82 ALA A CA 1
ATOM 660 C C . ALA A 1 82 ? 11.224 6.119 7.129 1.00 87.44 82 ALA A C 1
ATOM 662 O O . ALA A 1 82 ? 12.036 6.079 8.045 1.00 87.44 82 ALA A O 1
ATOM 663 N N . GLN A 1 83 ? 9.909 6.045 7.345 1.00 87.81 83 GLN A N 1
ATOM 664 C CA . GLN A 1 83 ? 9.301 5.948 8.679 1.00 87.81 83 GLN A CA 1
ATOM 665 C C . GLN A 1 83 ? 8.824 4.527 8.992 1.00 87.81 83 GLN A C 1
ATOM 667 O O . GLN A 1 83 ? 7.948 4.340 9.835 1.00 87.81 83 GLN A O 1
ATOM 672 N N . PHE A 1 84 ? 9.338 3.533 8.257 1.00 87.12 84 PHE A N 1
ATOM 673 C CA . PHE A 1 84 ? 8.786 2.179 8.246 1.00 87.12 84 PHE A CA 1
ATOM 674 C C . PHE A 1 84 ? 7.270 2.201 8.026 1.00 87.12 84 PHE A C 1
ATOM 676 O O . PHE A 1 84 ? 6.507 1.514 8.700 1.00 87.12 84 PHE A O 1
ATOM 683 N N . GLY A 1 85 ? 6.817 3.053 7.106 1.00 90.94 85 GLY A N 1
ATOM 684 C CA . GLY A 1 85 ? 5.409 3.297 6.853 1.00 90.94 85 GLY A CA 1
ATOM 685 C C . GLY A 1 85 ? 4.694 2.111 6.208 1.00 90.94 85 GLY A C 1
ATOM 686 O O . GLY A 1 85 ? 5.320 1.258 5.575 1.00 90.94 85 GLY A O 1
ATOM 687 N N . GLY A 1 86 ? 3.381 2.047 6.401 1.00 91.38 86 GLY A N 1
ATOM 688 C CA . GLY A 1 86 ? 2.498 1.109 5.721 1.00 91.38 86 GLY A CA 1
ATOM 689 C C . GLY A 1 86 ? 2.161 1.574 4.305 1.00 91.38 86 GLY A C 1
ATOM 690 O O . GLY A 1 86 ? 2.329 2.745 3.950 1.00 91.38 86 GLY A O 1
ATOM 691 N N . GLN A 1 87 ? 1.673 0.641 3.490 1.00 93.38 87 GLN A N 1
ATOM 692 C CA . GLN A 1 87 ? 1.107 0.963 2.187 1.00 93.38 87 GLN A CA 1
ATOM 693 C C . GLN A 1 87 ? -0.314 1.495 2.372 1.00 93.38 87 GLN A C 1
ATOM 695 O O . GLN A 1 87 ? -1.100 0.939 3.137 1.00 93.38 87 GLN A O 1
ATOM 700 N N . ARG A 1 88 ? -0.660 2.559 1.643 1.00 94.94 88 ARG A N 1
ATOM 701 C CA . ARG A 1 88 ? -2.036 3.051 1.614 1.00 94.94 88 ARG A CA 1
ATOM 702 C C . ARG A 1 88 ? -2.906 2.047 0.868 1.00 94.94 88 ARG A C 1
ATOM 704 O O . ARG A 1 88 ? -2.647 1.785 -0.305 1.00 94.94 88 ARG A O 1
ATOM 711 N N . PHE A 1 89 ? -3.937 1.558 1.546 1.00 96.25 89 PHE A N 1
ATOM 712 C CA . PHE A 1 89 ? -5.084 0.914 0.923 1.00 96.25 89 PHE A CA 1
ATOM 713 C C . PHE A 1 89 ? -6.125 2.000 0.645 1.00 96.25 89 PHE A C 1
ATOM 715 O O . PHE A 1 89 ? -6.601 2.661 1.568 1.00 96.25 89 PHE A O 1
ATOM 722 N N . GLY A 1 90 ? -6.353 2.305 -0.627 1.00 96.25 90 GLY A N 1
ATOM 723 C CA . GLY A 1 90 ? -7.202 3.402 -1.064 1.00 96.25 90 GLY A CA 1
ATOM 724 C C . GLY A 1 90 ? -8.629 2.971 -1.382 1.00 96.25 90 GLY A C 1
ATOM 725 O O . GLY A 1 90 ? -9.017 1.809 -1.303 1.00 96.25 90 GLY A O 1
ATOM 726 N N . GLU A 1 91 ? -9.424 3.965 -1.762 1.00 97.25 91 GLU A N 1
ATOM 727 C CA . GLU A 1 91 ? -10.844 3.807 -2.080 1.00 97.25 91 GLU A CA 1
ATOM 728 C C . GLU A 1 91 ? -11.069 2.891 -3.293 1.00 97.25 91 GLU A C 1
ATOM 730 O O . GLU A 1 91 ? -11.975 2.064 -3.289 1.00 97.25 91 GLU A O 1
ATOM 735 N N . MET A 1 92 ? -10.198 2.968 -4.306 1.00 98.12 92 MET A N 1
ATOM 736 C CA . MET A 1 92 ? -10.302 2.103 -5.484 1.00 98.12 92 MET A CA 1
ATOM 737 C C . MET A 1 92 ? -10.030 0.634 -5.148 1.00 98.12 92 MET A C 1
ATOM 739 O O . MET A 1 92 ? -10.651 -0.249 -5.740 1.00 98.12 92 MET A O 1
ATOM 743 N N . GLU A 1 93 ? -9.130 0.351 -4.203 1.00 97.25 93 GLU A N 1
ATOM 744 C CA . GLU A 1 93 ? -8.902 -1.018 -3.747 1.00 97.25 93 GLU A CA 1
ATOM 745 C C . GLU A 1 93 ? -10.051 -1.538 -2.868 1.00 97.25 93 GLU A C 1
ATOM 747 O O . GLU A 1 93 ? -10.407 -2.714 -2.971 1.00 97.25 93 GLU A O 1
ATOM 752 N N . VAL A 1 94 ? -10.682 -0.667 -2.071 1.00 96.94 94 VAL A N 1
ATOM 753 C CA . VAL A 1 94 ? -11.922 -0.990 -1.343 1.00 96.94 94 VAL A CA 1
ATOM 754 C C . VAL A 1 94 ? -13.021 -1.394 -2.325 1.00 96.94 94 VAL A C 1
ATOM 756 O O . VAL A 1 94 ? -13.561 -2.492 -2.201 1.00 96.94 94 VAL A O 1
ATOM 759 N N . TRP A 1 95 ? -13.278 -0.587 -3.362 1.00 97.62 95 TRP A N 1
ATOM 760 C CA . TRP A 1 95 ? -14.280 -0.910 -4.386 1.00 97.62 95 TRP A CA 1
ATOM 761 C C . TRP A 1 95 ? -14.006 -2.240 -5.079 1.00 97.62 95 TRP A C 1
ATOM 763 O O . TRP A 1 95 ? -14.934 -2.989 -5.387 1.00 97.62 95 TRP A O 1
ATOM 773 N N . ALA A 1 96 ? -12.733 -2.552 -5.328 1.00 98.00 96 ALA A N 1
ATOM 774 C CA . ALA A 1 96 ? -12.366 -3.831 -5.910 1.00 98.00 96 ALA A CA 1
ATOM 775 C C . ALA A 1 96 ? -12.779 -4.995 -4.991 1.00 98.00 96 ALA A C 1
ATOM 777 O O . ALA A 1 96 ? -13.416 -5.935 -5.463 1.00 98.00 96 ALA A O 1
ATOM 778 N N . LEU A 1 97 ? -12.474 -4.932 -3.689 1.00 96.75 97 LEU A N 1
ATOM 779 C CA . LEU A 1 97 ? -12.855 -5.981 -2.732 1.00 96.75 97 LEU A CA 1
ATOM 780 C C . LEU A 1 97 ? -14.369 -6.083 -2.523 1.00 96.75 97 LEU A C 1
ATOM 782 O O . LEU A 1 97 ? -14.894 -7.194 -2.413 1.00 96.75 97 LEU A O 1
ATOM 786 N N . GLU A 1 98 ? -15.072 -4.954 -2.513 1.00 96.25 98 GLU A N 1
ATOM 787 C CA . GLU A 1 98 ? -16.534 -4.915 -2.443 1.00 96.25 98 GLU A CA 1
ATOM 788 C C . GLU A 1 98 ? -17.170 -5.584 -3.665 1.00 96.25 98 GLU A C 1
ATOM 790 O O . GLU A 1 98 ? -18.069 -6.409 -3.513 1.00 96.25 98 GLU A O 1
ATOM 795 N N . ALA A 1 99 ? -16.660 -5.308 -4.871 1.00 97.44 99 ALA A N 1
ATOM 796 C CA . ALA A 1 99 ? -17.141 -5.931 -6.104 1.00 97.44 99 ALA A CA 1
ATOM 797 C C . ALA A 1 99 ? -16.912 -7.452 -6.129 1.00 97.44 99 ALA A C 1
ATOM 799 O O . ALA A 1 99 ? -17.724 -8.190 -6.687 1.00 97.44 99 ALA A O 1
ATOM 800 N N . TYR A 1 100 ? -15.832 -7.930 -5.502 1.00 96.88 100 TYR A N 1
ATOM 801 C CA . TYR A 1 100 ? -15.598 -9.361 -5.298 1.00 96.88 100 TYR A CA 1
ATOM 802 C C . TYR A 1 100 ? -16.489 -9.979 -4.208 1.00 96.88 100 TYR A C 1
ATOM 804 O O . TYR A 1 100 ? -16.592 -11.203 -4.140 1.00 96.88 100 TYR A O 1
ATOM 812 N N . GLY A 1 101 ? -17.128 -9.172 -3.357 1.00 96.69 101 GLY A N 1
ATOM 813 C CA . GLY A 1 101 ? -17.906 -9.650 -2.212 1.00 96.69 101 GLY A CA 1
ATOM 814 C C . GLY A 1 101 ? -17.044 -10.165 -1.054 1.00 96.69 101 GLY A C 1
ATOM 815 O O . GLY A 1 101 ? -17.510 -10.970 -0.248 1.00 96.69 101 GLY A O 1
ATOM 816 N N . ALA A 1 102 ? -15.786 -9.725 -0.951 1.00 97.25 102 ALA A N 1
ATOM 817 C CA . ALA A 1 102 ? -14.832 -10.185 0.060 1.00 97.25 102 ALA A CA 1
ATOM 818 C C . ALA A 1 102 ? -15.006 -9.453 1.409 1.00 97.25 102 ALA A C 1
ATOM 820 O O . ALA A 1 102 ? -14.093 -8.780 1.888 1.00 97.25 102 ALA A O 1
ATOM 821 N N . ALA A 1 103 ? -16.185 -9.584 2.028 1.00 95.56 103 ALA A N 1
ATOM 822 C CA . ALA A 1 103 ? -16.567 -8.822 3.222 1.00 95.56 103 ALA A CA 1
ATOM 823 C C . ALA A 1 103 ? -15.615 -9.024 4.417 1.00 95.56 103 ALA A C 1
ATOM 825 O O . ALA A 1 103 ? -15.173 -8.046 5.013 1.00 95.56 103 ALA A O 1
ATOM 826 N N . TYR A 1 104 ? -15.244 -10.271 4.731 1.00 94.81 104 TYR A N 1
ATOM 827 C CA . TYR A 1 104 ? -14.350 -10.577 5.859 1.00 94.81 104 TYR A CA 1
ATOM 828 C C . TYR A 1 104 ? -12.937 -10.021 5.656 1.00 94.81 104 TYR A C 1
ATOM 830 O O . TYR A 1 104 ? -12.358 -9.444 6.572 1.00 94.81 104 TYR A O 1
ATOM 838 N N . THR A 1 105 ? -12.396 -10.130 4.439 1.00 95.75 105 THR A N 1
ATOM 839 C CA . THR A 1 105 ? -11.078 -9.570 4.107 1.00 95.75 105 THR A CA 1
ATOM 840 C C . THR A 1 105 ? -11.087 -8.048 4.192 1.00 95.75 105 THR A C 1
ATOM 842 O O . THR A 1 105 ? -10.147 -7.455 4.716 1.00 95.75 105 THR A O 1
ATOM 845 N N . LEU A 1 106 ? -12.150 -7.407 3.699 1.00 95.69 106 LEU A N 1
ATOM 846 C CA . LEU A 1 106 ? -12.292 -5.959 3.784 1.00 95.69 106 LEU A CA 1
ATOM 847 C C . LEU A 1 106 ? -12.410 -5.499 5.244 1.00 95.69 106 LEU A C 1
ATOM 849 O O . LEU A 1 106 ? -11.731 -4.555 5.639 1.00 95.69 106 LEU A O 1
ATOM 853 N N . GLN A 1 107 ? -13.203 -6.201 6.057 1.00 94.31 107 GLN A N 1
ATOM 854 C CA . GLN A 1 107 ? -13.345 -5.923 7.486 1.00 94.31 107 GLN A CA 1
ATOM 855 C C . GLN A 1 107 ? -11.996 -6.015 8.211 1.00 94.31 107 GLN A C 1
ATOM 857 O O . GLN A 1 107 ? -11.633 -5.088 8.929 1.00 94.31 107 GLN A O 1
ATOM 862 N N . GLU A 1 108 ? -11.226 -7.081 7.983 1.00 94.19 108 GLU A N 1
ATOM 863 C CA . GLU A 1 108 ? -9.900 -7.280 8.582 1.00 94.19 108 GLU A CA 1
ATOM 864 C C . GLU A 1 108 ? -8.918 -6.154 8.208 1.00 94.19 108 GLU A C 1
ATOM 866 O O . GLU A 1 108 ? -8.183 -5.656 9.063 1.00 94.19 108 GLU A O 1
ATOM 871 N N . ILE A 1 109 ? -8.922 -5.728 6.937 1.00 95.00 109 ILE A N 1
ATOM 872 C CA . ILE A 1 109 ? -8.065 -4.641 6.442 1.00 95.00 109 ILE A CA 1
ATOM 873 C C . ILE A 1 109 ? -8.441 -3.301 7.083 1.00 95.00 109 ILE A C 1
ATOM 875 O O . ILE A 1 109 ? -7.551 -2.547 7.471 1.00 95.00 109 ILE A O 1
ATOM 879 N N . LEU A 1 110 ? -9.738 -3.000 7.195 1.00 94.31 110 LEU A N 1
ATOM 880 C CA . LEU A 1 110 ? -10.218 -1.706 7.684 1.00 94.31 110 LEU A CA 1
ATOM 881 C C . LEU A 1 110 ? -10.167 -1.558 9.210 1.00 94.31 110 LEU A C 1
ATOM 883 O O . LEU A 1 110 ? -10.172 -0.429 9.685 1.00 94.31 110 LEU A O 1
ATOM 887 N N . THR A 1 111 ? -10.115 -2.659 9.963 1.00 93.25 111 THR A N 1
ATOM 888 C CA . THR A 1 111 ? -10.166 -2.651 11.436 1.00 93.25 111 THR A CA 1
ATOM 889 C C . THR A 1 111 ? -8.826 -3.083 12.040 1.00 93.25 111 THR A C 1
ATOM 891 O O . THR A 1 111 ? -7.939 -2.259 12.268 1.00 93.25 111 THR A O 1
ATOM 894 N N . VAL A 1 112 ? -8.642 -4.389 12.235 1.00 93.00 112 VAL A N 1
ATOM 895 C CA . VAL A 1 112 ? -7.526 -5.023 12.950 1.00 93.00 112 VAL A CA 1
ATOM 896 C C . VAL A 1 112 ? -6.160 -4.674 12.361 1.00 93.00 112 VAL A C 1
ATOM 898 O O . VAL A 1 112 ? -5.188 -4.526 13.099 1.00 93.00 112 VAL A O 1
ATOM 901 N N . LYS A 1 113 ? -6.061 -4.525 11.034 1.00 93.75 113 LYS A N 1
ATOM 902 C CA . LYS A 1 113 ? -4.802 -4.169 10.353 1.00 93.75 113 LYS A CA 1
ATOM 903 C C . LYS A 1 113 ? -4.536 -2.664 10.267 1.00 93.75 113 LYS A C 1
ATOM 905 O O . LYS A 1 113 ? -3.459 -2.279 9.810 1.00 93.75 113 LYS A O 1
ATOM 910 N N . SER A 1 114 ? -5.490 -1.825 10.669 1.00 91.38 114 SER A N 1
ATOM 911 C CA . SER A 1 114 ? -5.433 -0.375 10.488 1.00 91.38 114 SER A CA 1
ATOM 912 C C . SER A 1 114 ? -5.385 0.358 11.828 1.00 91.38 114 SER A C 1
ATOM 914 O O . SER A 1 114 ? -4.304 0.772 12.252 1.00 91.38 114 SER A O 1
ATOM 916 N N . ASP A 1 115 ? -6.525 0.517 12.499 1.00 92.44 115 ASP A N 1
ATOM 917 C CA . ASP A 1 115 ? -6.695 1.464 13.605 1.00 92.44 115 ASP A CA 1
ATOM 918 C C . ASP A 1 115 ? -7.434 0.900 14.828 1.00 92.44 115 ASP A C 1
ATOM 920 O O . ASP A 1 115 ? -7.633 1.633 15.793 1.00 92.44 115 ASP A O 1
ATOM 924 N N . ASP A 1 116 ? -7.778 -0.392 14.854 1.00 91.38 116 ASP A N 1
ATOM 925 C CA . ASP A 1 116 ? -8.271 -1.042 16.073 1.00 91.38 116 ASP A CA 1
ATOM 926 C C . ASP A 1 116 ? -7.105 -1.333 17.036 1.00 91.38 116 ASP A C 1
ATOM 928 O O . ASP A 1 116 ? -6.362 -2.309 16.888 1.00 91.38 116 ASP A O 1
ATOM 932 N N . VAL A 1 117 ? -6.928 -0.456 18.029 1.00 88.25 117 VAL A N 1
ATOM 933 C CA . VAL A 1 117 ? -5.810 -0.500 18.988 1.00 88.25 117 VAL A CA 1
ATOM 934 C C . VAL A 1 117 ? -5.805 -1.781 19.815 1.00 88.25 117 VAL A C 1
ATOM 936 O O . VAL A 1 117 ? -4.737 -2.350 20.042 1.00 88.25 117 VAL A O 1
ATOM 939 N N . VAL A 1 118 ? -6.976 -2.235 20.260 1.00 88.00 118 VAL A N 1
ATOM 940 C CA . VAL A 1 118 ? -7.105 -3.438 21.093 1.00 88.00 118 VAL A CA 1
ATOM 941 C C . VAL A 1 118 ? -7.103 -4.680 20.205 1.00 88.00 118 VAL A C 1
ATOM 943 O O . VAL A 1 118 ? -6.406 -5.654 20.499 1.00 88.00 118 VAL A O 1
ATOM 946 N N . GLY A 1 119 ? -7.833 -4.634 19.088 1.00 89.94 119 GLY A N 1
ATOM 947 C CA . GLY A 1 119 ? -7.940 -5.737 18.140 1.00 89.94 119 GLY A CA 1
ATOM 948 C C . GLY A 1 119 ? -6.594 -6.139 17.545 1.00 89.94 119 GLY A C 1
ATOM 949 O O . GLY A 1 119 ? -6.318 -7.335 17.439 1.00 89.94 119 GLY A O 1
ATOM 950 N N . ARG A 1 120 ? -5.709 -5.181 17.228 1.00 91.38 120 ARG A N 1
ATOM 951 C CA . ARG A 1 120 ? -4.385 -5.495 16.659 1.00 91.38 120 ARG A CA 1
ATOM 952 C C . ARG A 1 120 ? -3.479 -6.259 17.623 1.00 91.38 120 ARG A C 1
ATOM 954 O O . ARG A 1 120 ? -2.796 -7.182 17.189 1.00 91.38 120 ARG A O 1
ATOM 961 N N . VAL A 1 121 ? -3.490 -5.910 18.914 1.00 90.19 121 VAL A N 1
ATOM 962 C CA . VAL A 1 121 ? -2.665 -6.583 19.936 1.00 90.19 121 VAL A CA 1
ATOM 963 C C . VAL A 1 121 ? -3.167 -8.007 20.142 1.00 90.19 121 VAL A C 1
ATOM 965 O O . VAL A 1 121 ? -2.405 -8.957 19.986 1.00 90.19 121 VAL A O 1
ATOM 968 N N . LYS A 1 122 ? -4.477 -8.169 20.357 1.00 91.12 122 LYS A N 1
ATOM 969 C CA . LYS A 1 122 ? -5.089 -9.492 20.540 1.00 91.12 122 LYS A CA 1
ATOM 970 C C . LYS A 1 122 ? -4.925 -10.390 19.321 1.00 91.12 122 LYS A C 1
ATOM 972 O O . LYS A 1 122 ? -4.687 -11.583 19.458 1.00 91.12 122 LYS A O 1
ATOM 977 N N . THR A 1 123 ? -5.022 -9.823 18.122 1.00 92.81 123 THR A N 1
ATOM 978 C CA . THR A 1 123 ? -4.807 -10.575 16.880 1.00 92.81 123 THR A CA 1
ATOM 979 C C . THR A 1 123 ? -3.360 -11.017 16.744 1.00 92.81 123 THR A C 1
ATOM 981 O O . THR A 1 123 ? -3.106 -12.153 16.358 1.00 92.81 123 THR A O 1
ATOM 984 N N . TYR A 1 124 ? -2.406 -10.150 17.083 1.00 91.50 124 TYR A N 1
ATOM 985 C CA . TYR A 1 124 ? -0.993 -10.509 17.071 1.00 91.50 124 TYR A CA 1
ATOM 986 C C . TYR A 1 124 ? -0.701 -11.670 18.032 1.00 91.50 124 TYR A C 1
ATOM 988 O O . TYR A 1 124 ? -0.061 -12.646 17.644 1.00 91.50 124 TYR A O 1
ATOM 996 N N . GLU A 1 125 ? -1.240 -11.614 19.249 1.00 91.81 125 GLU A N 1
ATOM 997 C CA . GLU A 1 125 ? -1.114 -12.701 20.222 1.00 91.81 125 GLU A CA 1
ATOM 998 C C . GLU A 1 125 ? -1.794 -13.992 19.767 1.00 91.81 125 GLU A C 1
ATOM 1000 O O . GLU A 1 125 ? -1.193 -15.060 19.876 1.00 91.81 125 GLU A O 1
ATOM 1005 N N . ALA A 1 126 ? -3.012 -13.909 19.225 1.00 92.88 126 ALA A N 1
ATOM 1006 C CA . ALA A 1 126 ? -3.734 -15.068 18.708 1.00 92.88 126 ALA A CA 1
ATOM 1007 C C . ALA A 1 126 ? -2.952 -15.754 17.578 1.00 92.88 126 ALA A C 1
ATOM 1009 O O . ALA A 1 126 ? -2.833 -16.976 17.569 1.00 92.88 126 ALA A O 1
ATOM 1010 N N . ILE A 1 127 ? -2.333 -14.981 16.675 1.00 93.56 127 ILE A N 1
ATOM 1011 C CA . ILE A 1 127 ? -1.481 -15.520 15.604 1.00 93.56 127 ILE A CA 1
ATOM 1012 C C . ILE A 1 127 ? -0.263 -16.254 16.179 1.00 93.56 127 ILE A C 1
ATOM 1014 O O . ILE A 1 127 ? 0.087 -17.321 15.678 1.00 93.56 127 ILE A O 1
ATOM 1018 N N . ILE A 1 128 ? 0.374 -15.716 17.225 1.00 94.25 128 ILE A N 1
ATOM 1019 C CA . ILE A 1 128 ? 1.527 -16.362 17.876 1.00 94.25 128 ILE A CA 1
ATOM 1020 C C . ILE A 1 128 ? 1.111 -17.652 18.589 1.00 94.25 128 ILE A C 1
ATOM 1022 O O . ILE A 1 128 ? 1.818 -18.655 18.503 1.00 94.25 128 ILE A O 1
ATOM 1026 N N . LYS A 1 129 ? -0.030 -17.630 19.285 1.00 95.12 129 LYS A N 1
ATOM 1027 C CA . LYS A 1 129 ? -0.568 -18.780 20.028 1.00 95.12 129 LYS A CA 1
ATOM 1028 C C . LYS A 1 129 ? -1.179 -19.846 19.107 1.00 95.12 129 LYS A C 1
ATOM 1030 O O . LYS A 1 129 ? -1.302 -20.998 19.510 1.00 95.12 129 LYS A O 1
ATOM 1035 N N . GLY A 1 130 ? -1.500 -19.492 17.860 1.00 94.19 130 GLY A N 1
ATOM 1036 C CA . GLY A 1 130 ? -2.194 -20.365 16.911 1.00 94.19 130 GLY A CA 1
ATOM 1037 C C . GLY A 1 130 ? -3.704 -20.457 17.160 1.00 94.19 130 GLY A C 1
ATOM 1038 O O . GLY A 1 130 ? -4.344 -21.398 16.692 1.00 94.19 130 GLY A O 1
ATOM 1039 N N . ASP A 1 131 ? -4.260 -19.490 17.889 1.00 94.00 131 ASP A N 1
ATOM 1040 C CA . ASP A 1 131 ? -5.677 -19.407 18.222 1.00 94.00 131 ASP A CA 1
ATOM 1041 C C . ASP A 1 131 ? -6.476 -18.680 17.132 1.00 94.00 131 ASP A C 1
ATOM 1043 O O . ASP A 1 131 ? -5.939 -17.993 16.257 1.00 94.00 131 ASP A O 1
ATOM 1047 N N . ASN A 1 132 ? -7.801 -18.809 17.195 1.00 91.38 132 ASN A N 1
ATOM 1048 C CA . ASN A 1 132 ? -8.684 -18.076 16.295 1.00 91.38 132 ASN A CA 1
ATOM 1049 C C . ASN A 1 132 ? -8.645 -16.570 16.590 1.00 91.38 132 ASN A C 1
ATOM 1051 O O . ASN A 1 132 ? -8.696 -16.142 17.743 1.00 91.38 132 ASN A O 1
ATOM 1055 N N . ILE A 1 133 ? -8.611 -15.773 15.521 1.00 91.12 133 ILE A N 1
ATOM 1056 C CA . ILE A 1 133 ? -8.597 -14.309 15.594 1.00 91.12 133 ILE A CA 1
ATOM 1057 C C . ILE A 1 133 ? -9.930 -13.815 16.191 1.00 91.12 133 ILE A C 1
ATOM 1059 O O . ILE A 1 133 ? -10.989 -14.263 15.739 1.00 91.12 133 ILE A O 1
ATOM 1063 N N . PRO A 1 134 ? -9.905 -12.917 17.195 1.00 88.62 134 PRO A N 1
ATOM 1064 C CA . PRO A 1 134 ? -11.119 -12.375 17.800 1.00 88.62 134 PRO A CA 1
ATOM 1065 C C . PRO A 1 134 ? -11.897 -11.472 16.835 1.00 88.62 134 PRO A C 1
ATOM 1067 O O . PRO A 1 134 ? -11.358 -10.970 15.849 1.00 88.62 134 PRO A O 1
ATOM 1070 N N . GLU A 1 135 ? -13.172 -11.226 17.144 1.00 89.06 135 GLU A N 1
ATOM 1071 C CA . GLU A 1 135 ? -13.984 -10.299 16.354 1.00 89.06 135 GLU A CA 1
ATOM 1072 C C . GLU A 1 135 ? -13.464 -8.851 16.464 1.00 89.06 135 GLU A C 1
ATOM 1074 O O . GLU A 1 135 ? -13.104 -8.406 17.561 1.00 89.06 135 GLU A O 1
ATOM 1079 N N . PRO A 1 136 ? -13.429 -8.106 15.344 1.00 89.25 136 PRO A N 1
ATOM 1080 C CA . PRO A 1 136 ? -12.934 -6.734 15.311 1.00 89.25 136 PRO A CA 1
ATOM 1081 C C . PRO A 1 136 ? -13.868 -5.744 16.009 1.00 89.25 136 PRO A C 1
ATOM 1083 O O . PRO A 1 136 ? -15.093 -5.881 15.975 1.00 89.25 136 PRO A O 1
ATOM 1086 N N . GLY A 1 137 ? -13.276 -4.703 16.595 1.00 87.56 137 GLY A N 1
ATOM 1087 C CA . GLY A 1 137 ? -13.990 -3.600 17.224 1.00 87.56 137 GLY A CA 1
ATOM 1088 C C . GLY A 1 137 ? -14.332 -2.450 16.272 1.00 87.56 137 GLY A C 1
ATOM 1089 O O . GLY A 1 137 ? -14.246 -2.544 15.047 1.00 87.56 137 GLY A O 1
ATOM 1090 N N . VAL A 1 138 ? -14.734 -1.325 16.871 1.00 88.25 138 VAL A N 1
ATOM 1091 C CA . VAL A 1 138 ? -15.011 -0.074 16.152 1.00 88.25 138 VAL A CA 1
ATOM 1092 C C . VAL A 1 138 ? -13.692 0.670 15.882 1.00 88.25 138 VAL A C 1
ATOM 1094 O O . VAL A 1 138 ? -12.967 0.929 16.845 1.00 88.25 138 VAL A O 1
ATOM 1097 N N . PRO A 1 139 ? -13.410 1.074 14.626 1.00 90.62 139 PRO A N 1
ATOM 1098 C CA . PRO A 1 139 ? -12.239 1.873 14.256 1.00 90.62 139 PRO A CA 1
ATOM 1099 C C . PRO A 1 139 ? -12.072 3.149 15.086 1.00 90.62 139 PRO A C 1
ATOM 1101 O O . PRO A 1 139 ? -13.037 3.890 15.299 1.00 90.62 139 PRO A O 1
ATOM 1104 N N .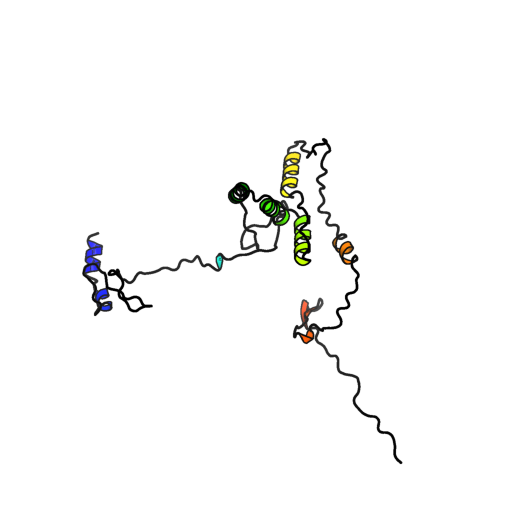 GLU A 1 140 ? -10.839 3.474 15.479 1.00 90.19 140 GLU A N 1
ATOM 1105 C CA . GLU A 1 140 ? -10.540 4.734 16.176 1.00 90.19 140 GLU A CA 1
ATOM 1106 C C . GLU A 1 140 ? -10.813 5.961 15.298 1.00 90.19 140 GLU A C 1
ATOM 1108 O O . GLU A 1 140 ? -11.319 6.973 15.782 1.00 90.19 140 GLU A O 1
ATOM 1113 N N . SER A 1 141 ? -10.581 5.868 13.986 1.00 92.00 141 SER A N 1
ATOM 1114 C CA . SER A 1 141 ? -10.894 6.958 13.052 1.00 92.00 141 SER A CA 1
ATOM 1115 C C . SER A 1 141 ? -12.374 7.365 13.070 1.00 92.00 141 SER A C 1
ATOM 1117 O O . SER A 1 141 ? -12.689 8.552 12.963 1.00 92.00 141 SER A O 1
ATOM 1119 N N . PHE A 1 142 ? -13.290 6.413 13.275 1.00 92.12 142 PHE A N 1
ATOM 1120 C CA . PHE A 1 142 ? -14.717 6.705 13.415 1.00 92.12 142 PHE A CA 1
ATOM 1121 C C . PHE A 1 142 ? -15.029 7.433 14.730 1.00 92.12 142 PHE A C 1
ATOM 1123 O O . PHE A 1 142 ? -15.846 8.355 14.750 1.00 92.12 142 PHE A O 1
ATOM 1130 N N . LYS A 1 143 ? -14.341 7.081 15.823 1.00 89.69 143 LYS A N 1
ATOM 1131 C CA . LYS A 1 143 ? -14.476 7.791 17.104 1.00 89.69 143 LYS A CA 1
ATOM 1132 C C . LYS A 1 143 ? -13.977 9.232 16.995 1.00 89.69 143 LYS A C 1
ATOM 1134 O O . LYS A 1 143 ? -14.649 10.146 17.468 1.00 89.69 143 LYS A O 1
ATOM 1139 N N . VAL A 1 144 ? -12.847 9.444 16.315 1.00 92.06 144 VAL A N 1
ATOM 1140 C CA . VAL A 1 144 ? -12.316 10.788 16.031 1.00 92.06 144 VAL A CA 1
ATOM 1141 C C . VAL A 1 144 ? -13.326 11.607 15.226 1.00 92.06 144 VAL A C 1
ATOM 1143 O O . VAL A 1 144 ? -13.619 12.738 15.603 1.00 92.06 144 VAL A O 1
ATOM 1146 N N . LEU A 1 145 ? -13.938 11.023 14.190 1.00 93.12 145 LEU A N 1
ATOM 1147 C CA . LEU A 1 145 ? -14.978 11.689 13.399 1.00 93.12 145 LEU A CA 1
ATOM 1148 C C . LEU A 1 145 ? -16.172 12.139 14.258 1.00 93.12 145 LEU A C 1
ATOM 1150 O O . LEU A 1 145 ? -16.642 13.269 14.117 1.00 93.12 145 LEU A O 1
ATOM 1154 N N . LEU A 1 146 ? -16.658 11.286 15.166 1.00 91.38 146 LEU A N 1
ATOM 1155 C CA . LEU A 1 146 ? -17.745 11.651 16.083 1.00 91.38 146 LEU A CA 1
ATOM 1156 C C . LEU A 1 146 ? -17.367 12.858 16.950 1.00 91.38 146 LEU A C 1
ATOM 1158 O O . LEU A 1 146 ? -18.172 13.775 17.112 1.00 91.38 146 LEU A O 1
ATOM 1162 N N . LYS A 1 147 ? -16.129 12.901 17.456 1.00 90.25 147 LYS A N 1
ATOM 1163 C CA . LYS A 1 147 ? -15.623 14.041 18.234 1.00 90.25 147 LYS A CA 1
ATOM 1164 C C . LYS A 1 147 ? -15.477 15.309 17.420 1.00 90.25 147 LYS A C 1
ATOM 1166 O O . LYS A 1 147 ? -15.812 16.382 17.919 1.00 90.25 147 LYS A O 1
ATOM 1171 N N . GLU A 1 148 ? -15.043 15.204 16.172 1.00 94.50 148 GLU A N 1
ATOM 1172 C CA . GLU A 1 148 ? -14.988 16.353 15.273 1.00 94.50 148 GLU A CA 1
ATOM 1173 C C . GLU A 1 148 ? -16.388 16.936 15.035 1.00 94.50 148 GLU A C 1
ATOM 1175 O O . GLU A 1 148 ? -16.566 18.149 15.144 1.00 94.50 148 GLU A O 1
ATOM 1180 N N . LEU A 1 149 ? -17.409 16.099 14.825 1.00 94.19 149 LEU A N 1
ATOM 1181 C CA . LEU A 1 149 ? -18.794 16.565 14.685 1.00 94.19 149 LEU A CA 1
ATOM 1182 C C . LEU A 1 149 ? -19.332 17.196 15.980 1.00 94.19 149 LEU A C 1
ATOM 1184 O O . LEU A 1 149 ? -19.915 18.280 15.935 1.00 94.19 149 LEU A O 1
ATOM 1188 N N . GLN A 1 150 ? -19.079 16.575 17.136 1.00 91.81 150 GLN A N 1
ATOM 1189 C CA . GLN A 1 150 ? -19.463 17.119 18.445 1.00 91.81 150 GLN A CA 1
ATOM 1190 C C . GLN A 1 150 ? -18.780 18.464 18.738 1.00 91.81 150 GLN A C 1
ATOM 1192 O O . GLN A 1 150 ? -19.401 19.369 19.298 1.00 91.81 150 GLN A O 1
ATOM 1197 N N . SER A 1 151 ? -17.533 18.648 18.293 1.00 93.69 151 SER A N 1
ATOM 1198 C CA . SER A 1 151 ? -16.799 19.910 18.452 1.00 93.69 151 SER A CA 1
ATOM 1199 C C . SER A 1 151 ? -17.425 21.084 17.689 1.00 93.69 151 SER A C 1
ATOM 1201 O O . SER A 1 151 ? -17.268 22.238 18.088 1.00 93.69 151 SER A O 1
ATOM 1203 N N . LEU A 1 152 ? -18.191 20.795 16.632 1.00 95.69 152 LEU A N 1
ATOM 1204 C CA . LEU A 1 152 ? -18.954 21.788 15.872 1.00 95.69 152 LEU A CA 1
ATOM 1205 C C . LEU A 1 152 ? -20.277 22.179 16.556 1.00 95.69 152 LEU A C 1
ATOM 1207 O O . LEU A 1 152 ? -21.007 23.019 16.032 1.00 95.69 152 LEU A O 1
ATOM 1211 N N . GLY A 1 153 ? -20.594 21.588 17.714 1.00 93.56 153 GLY A N 1
ATOM 1212 C CA . GLY A 1 153 ? -21.855 21.794 18.426 1.00 93.56 153 GLY A CA 1
ATOM 1213 C C . GLY A 1 153 ? -23.009 20.942 17.893 1.00 93.56 153 GLY A C 1
ATOM 1214 O O . GLY A 1 153 ? -24.168 21.277 18.133 1.00 93.56 153 GLY A O 1
ATOM 1215 N N . LEU A 1 154 ? -22.710 19.869 17.152 1.00 93.94 154 LEU A N 1
ATOM 1216 C CA . LEU A 1 154 ? -23.703 18.887 16.723 1.00 93.94 154 LEU A CA 1
ATOM 1217 C C . LEU A 1 154 ? -23.829 17.789 17.780 1.00 93.94 154 LEU A C 1
ATOM 1219 O O . LEU A 1 154 ? -22.835 17.183 18.170 1.00 93.94 154 LEU A O 1
ATOM 1223 N N . ASP A 1 155 ? -25.054 17.505 18.212 1.00 91.56 155 ASP A N 1
ATOM 1224 C CA . ASP A 1 155 ? -25.330 16.359 19.074 1.00 91.56 155 ASP A CA 1
ATOM 1225 C C . ASP A 1 155 ? -25.448 15.096 18.211 1.00 91.56 155 ASP A C 1
ATOM 1227 O O . ASP A 1 155 ? -26.414 14.926 17.462 1.00 91.56 155 ASP A O 1
ATOM 1231 N N . VAL A 1 156 ? -24.408 14.262 18.241 1.00 88.94 156 VAL A N 1
ATOM 1232 C CA . VAL A 1 156 ? -24.313 13.027 17.456 1.00 88.94 156 VAL A CA 1
ATOM 1233 C C . VAL A 1 156 ? -24.051 11.871 18.410 1.00 88.94 156 VAL A C 1
ATOM 1235 O O . VAL A 1 156 ? -23.000 11.824 19.054 1.00 88.94 156 VAL A O 1
ATOM 1238 N N . SER A 1 157 ? -24.991 10.931 18.449 1.00 86.56 157 SER A N 1
ATOM 1239 C CA . SER A 1 157 ? -24.923 9.692 19.220 1.00 86.56 157 SER A CA 1
ATOM 1240 C C . SER A 1 157 ? -25.192 8.485 18.323 1.00 86.56 157 SER A C 1
ATOM 1242 O O . SER A 1 157 ? -25.888 8.571 17.306 1.00 86.56 157 SER A O 1
ATOM 1244 N N . VAL A 1 158 ? -24.600 7.344 18.676 1.00 86.38 158 VAL A N 1
ATOM 1245 C CA . VAL A 1 158 ? -24.821 6.079 17.970 1.00 86.38 158 VAL A CA 1
ATOM 1246 C C . VAL A 1 158 ? -25.890 5.306 18.725 1.00 86.38 158 VAL A C 1
ATOM 1248 O O . VAL A 1 158 ? -25.681 4.911 19.869 1.00 86.38 158 VAL A O 1
ATOM 1251 N N . LEU A 1 159 ? -27.037 5.091 18.086 1.00 88.75 159 LEU A N 1
ATOM 1252 C CA . LEU A 1 159 ? -28.152 4.350 18.667 1.00 88.75 159 LEU A CA 1
ATOM 1253 C C . LEU A 1 159 ? -28.172 2.918 18.132 1.00 88.75 159 LEU A C 1
ATOM 1255 O O . LEU A 1 159 ? -27.920 2.674 16.950 1.00 88.75 159 LEU A O 1
ATOM 1259 N N . ARG A 1 160 ? -28.504 1.969 19.002 1.00 86.94 160 ARG A N 1
ATOM 1260 C CA . ARG A 1 160 ? -28.885 0.612 18.606 1.00 86.94 160 ARG A CA 1
ATOM 1261 C C . ARG A 1 160 ? -30.315 0.602 18.068 1.00 86.94 160 ARG A C 1
ATOM 1263 O O . ARG A 1 160 ? -31.066 1.565 18.209 1.00 86.94 160 ARG A O 1
ATOM 1270 N N . GLU A 1 161 ? -30.708 -0.522 17.477 1.00 85.81 161 GLU A N 1
ATOM 1271 C CA . GLU A 1 161 ? -32.056 -0.717 16.927 1.00 85.81 161 GLU A CA 1
ATOM 1272 C C . GLU A 1 161 ? -33.168 -0.585 17.989 1.00 85.81 161 GLU A C 1
ATOM 1274 O O . GLU A 1 161 ? -34.283 -0.175 17.678 1.00 85.81 161 GLU A O 1
ATOM 1279 N N . ASP A 1 162 ? -32.853 -0.858 19.257 1.00 84.56 162 ASP A N 1
ATOM 1280 C CA . ASP A 1 162 ? -33.753 -0.695 20.406 1.00 84.56 162 ASP A CA 1
ATOM 1281 C C . ASP A 1 162 ? -33.839 0.754 20.934 1.00 84.56 162 ASP A C 1
ATOM 1283 O O . ASP A 1 162 ? -34.544 1.016 21.910 1.00 84.56 162 ASP A O 1
ATOM 1287 N N . GLY A 1 163 ? -33.138 1.702 20.302 1.00 80.31 163 GLY A N 1
ATOM 1288 C CA . GLY A 1 163 ? -33.070 3.100 20.723 1.00 80.31 163 GLY A CA 1
ATOM 1289 C C . GLY A 1 163 ? -32.161 3.350 21.928 1.00 80.31 163 GLY A C 1
ATOM 1290 O O . GLY A 1 163 ? -32.116 4.479 22.416 1.00 80.31 163 GLY A O 1
ATOM 1291 N N . SER A 1 164 ? -31.437 2.335 22.412 1.00 83.94 164 SER A N 1
ATOM 1292 C CA . SER A 1 164 ? -30.403 2.525 23.429 1.00 83.94 164 SER A CA 1
ATOM 1293 C C . SER A 1 164 ? -29.151 3.151 22.820 1.00 83.94 164 SER A C 1
ATOM 1295 O O . SER A 1 164 ? -28.752 2.834 21.696 1.00 83.94 164 SER A O 1
ATOM 1297 N N . GLU A 1 165 ? -28.524 4.059 23.560 1.00 78.31 165 GLU A N 1
ATOM 1298 C CA . GLU A 1 165 ? -27.266 4.668 23.149 1.00 78.31 165 GLU A CA 1
ATOM 1299 C C . GLU A 1 165 ? -26.114 3.674 23.329 1.00 78.31 165 GLU A C 1
ATOM 1301 O O . GLU A 1 165 ? -25.960 3.042 24.378 1.00 78.31 165 GLU A O 1
ATOM 1306 N N . VAL A 1 166 ? -25.305 3.510 22.283 1.00 77.62 166 VAL A N 1
ATOM 1307 C CA . VAL A 1 166 ? -24.061 2.751 22.361 1.00 77.62 166 VAL A CA 1
ATOM 1308 C C . VAL A 1 166 ? -23.026 3.636 23.030 1.00 77.62 166 VAL A C 1
ATOM 1310 O O . VAL A 1 166 ? -22.515 4.573 22.419 1.00 77.62 166 VAL A O 1
ATOM 1313 N N . GLU A 1 167 ? -22.659 3.295 24.262 1.00 68.38 167 GLU A N 1
ATOM 1314 C CA . GLU A 1 167 ? -21.467 3.860 24.883 1.00 68.38 167 GLU A CA 1
ATOM 1315 C C . GLU A 1 167 ? -20.227 3.391 24.116 1.00 68.38 167 GLU A C 1
ATOM 1317 O O . GLU A 1 167 ? -19.696 2.294 24.321 1.00 68.38 167 GLU A O 1
ATOM 1322 N N . ILE A 1 168 ? -19.753 4.239 23.209 1.00 71.19 168 ILE A N 1
ATOM 1323 C CA . ILE A 1 168 ? -18.437 4.093 22.604 1.00 71.19 168 ILE A CA 1
ATOM 1324 C C . ILE A 1 168 ? -17.441 4.519 23.678 1.00 71.19 168 ILE A C 1
ATOM 1326 O O . ILE A 1 168 ? -17.128 5.699 23.814 1.00 71.19 168 ILE A O 1
ATOM 1330 N N . LYS A 1 169 ? -17.001 3.558 24.498 1.00 60.72 169 LYS A N 1
ATOM 1331 C CA . LYS A 1 169 ? -16.049 3.819 25.582 1.00 60.72 169 LYS A CA 1
ATOM 1332 C C . LYS A 1 169 ? -14.792 4.495 25.029 1.00 60.72 169 LYS A C 1
ATOM 1334 O O . LYS A 1 169 ? -14.069 3.929 24.205 1.00 60.72 169 LYS A O 1
ATOM 1339 N N . GLU A 1 170 ? -14.550 5.707 25.510 1.00 59.94 170 GLU A N 1
ATOM 1340 C CA . GLU A 1 170 ? -13.302 6.446 25.352 1.00 59.94 170 GLU A CA 1
ATOM 1341 C C . GLU A 1 170 ? -12.331 6.011 26.434 1.00 59.94 170 GLU A C 1
ATOM 1343 O O . GLU A 1 170 ? -12.116 6.723 27.407 1.00 59.94 170 GLU A O 1
ATOM 1348 N N . THR A 1 171 ? -11.747 4.832 26.293 1.00 51.09 171 THR A N 1
ATOM 1349 C CA . THR A 1 171 ? -10.583 4.495 27.103 1.00 51.09 171 THR A CA 1
ATOM 1350 C C . THR A 1 171 ? -9.647 3.611 26.298 1.00 51.09 171 THR A C 1
ATOM 1352 O O . THR A 1 171 ? -9.769 2.391 26.253 1.00 51.09 171 THR A O 1
ATOM 1355 N N . VAL A 1 172 ? -8.624 4.251 25.728 1.00 47.06 172 VAL A N 1
ATOM 1356 C CA . VAL A 1 172 ? -7.275 3.726 25.929 1.00 47.06 172 VAL A CA 1
ATOM 1357 C C . VAL A 1 172 ? -6.993 3.947 27.411 1.00 47.06 172 VAL A C 1
ATOM 1359 O O . VAL A 1 172 ? -6.412 4.956 27.804 1.00 47.06 172 VAL A O 1
ATOM 1362 N N . ASP A 1 173 ? -7.495 3.046 28.253 1.00 42.25 173 ASP A N 1
ATOM 1363 C CA . ASP A 1 173 ? -6.913 2.910 29.574 1.00 42.25 173 ASP A CA 1
ATOM 1364 C C . ASP A 1 173 ? -5.515 2.360 29.299 1.00 42.25 173 ASP A C 1
ATOM 1366 O O . ASP A 1 173 ? -5.329 1.171 29.046 1.00 42.25 173 ASP A O 1
ATOM 1370 N N . TYR A 1 174 ? -4.515 3.239 29.343 1.00 48.12 174 TYR A N 1
ATOM 1371 C CA . TYR A 1 174 ? -3.161 2.858 29.732 1.00 48.12 174 TYR A CA 1
ATOM 1372 C C . TYR A 1 174 ? -3.198 2.416 31.207 1.00 48.12 174 TYR A C 1
ATOM 1374 O O . TYR A 1 174 ? -2.488 2.953 32.051 1.00 48.12 174 TYR A O 1
ATOM 1382 N N . ASN A 1 175 ? -4.062 1.458 31.546 1.00 36.81 175 ASN A N 1
ATOM 1383 C CA . ASN A 1 175 ? -3.927 0.729 32.782 1.00 36.81 175 ASN A CA 1
ATOM 1384 C C . ASN A 1 175 ? -2.788 -0.253 32.547 1.00 36.81 175 ASN A C 1
ATOM 1386 O O . ASN A 1 175 ? -2.941 -1.314 31.949 1.00 36.81 175 ASN A O 1
ATOM 1390 N N . GLU A 1 176 ? -1.642 0.136 33.090 1.00 44.06 176 GLU A N 1
ATOM 1391 C CA . GLU A 1 176 ? -0.466 -0.671 33.430 1.00 44.06 176 GLU A CA 1
ATOM 1392 C C . GLU A 1 176 ? -0.821 -2.022 34.111 1.00 44.06 176 GLU A C 1
ATOM 1394 O O . GLU A 1 176 ? 0.013 -2.912 34.246 1.00 44.06 176 GLU A O 1
ATOM 1399 N N . SER A 1 177 ? -2.085 -2.195 34.504 1.00 42.56 177 SER A N 1
ATOM 1400 C CA . SER A 1 177 ? -2.675 -3.351 35.168 1.00 42.56 177 SER A CA 1
ATOM 1401 C C . SER A 1 177 ? -2.986 -4.556 34.264 1.00 42.56 177 SER A C 1
ATOM 1403 O O . SER A 1 177 ? -2.979 -5.674 34.777 1.00 42.56 177 SER A O 1
ATOM 1405 N N . ASP A 1 178 ? -3.251 -4.383 32.960 1.00 43.78 178 ASP A N 1
ATOM 1406 C CA . ASP A 1 178 ? -3.733 -5.503 32.116 1.00 43.78 178 ASP A CA 1
ATOM 1407 C C . ASP A 1 178 ? -2.606 -6.408 31.593 1.00 43.78 178 ASP A C 1
ATOM 1409 O O . ASP A 1 178 ? -2.808 -7.605 31.412 1.00 43.78 178 ASP A O 1
ATOM 1413 N N . TYR A 1 179 ? -1.373 -5.901 31.478 1.00 44.81 179 TYR A N 1
ATOM 1414 C CA . TYR A 1 179 ? -0.225 -6.765 31.167 1.00 44.81 179 TYR A CA 1
ATOM 1415 C C . TYR A 1 179 ? 0.145 -7.696 32.329 1.00 44.81 179 TYR A C 1
ATOM 1417 O O . TYR A 1 179 ? 0.776 -8.730 32.122 1.00 44.81 179 TYR A O 1
ATOM 1425 N N . ARG A 1 180 ? -0.234 -7.345 33.564 1.00 41.59 180 ARG A N 1
ATOM 1426 C CA . ARG A 1 180 ? 0.125 -8.115 34.759 1.00 41.59 180 ARG A CA 1
ATOM 1427 C C . ARG A 1 180 ? -0.897 -9.202 35.096 1.00 41.59 180 ARG A C 1
ATOM 1429 O O . ARG A 1 180 ? -0.505 -10.248 35.603 1.00 41.59 180 ARG A O 1
ATOM 1436 N N . TYR A 1 181 ? -2.178 -8.993 34.791 1.00 43.09 181 TYR A N 1
ATOM 1437 C CA . TYR A 1 181 ? -3.228 -9.951 35.155 1.00 43.09 181 TYR A CA 1
ATOM 1438 C C . TYR A 1 181 ? -3.276 -11.186 34.237 1.00 43.09 181 TYR A C 1
ATOM 1440 O O . TYR A 1 181 ? -3.690 -12.256 34.676 1.00 43.09 181 TYR A O 1
ATOM 1448 N N . GLU A 1 182 ? -2.778 -11.088 33.000 1.00 43.97 182 GLU A N 1
ATOM 1449 C CA . GLU A 1 182 ? -2.719 -12.229 32.069 1.00 43.97 182 GLU A CA 1
ATOM 1450 C C . GLU A 1 182 ? -1.389 -13.013 32.117 1.00 43.97 182 GLU A C 1
ATOM 1452 O O . GLU A 1 182 ? -1.314 -14.117 31.582 1.00 43.97 182 GLU A O 1
ATOM 1457 N N . ILE A 1 183 ? -0.363 -12.509 32.820 1.00 47.25 183 ILE A N 1
ATOM 1458 C CA . ILE A 1 183 ? 0.893 -13.241 33.098 1.00 47.25 183 ILE A CA 1
ATOM 1459 C C . ILE A 1 183 ? 0.762 -14.177 34.314 1.00 47.25 183 ILE A C 1
ATOM 1461 O O . ILE A 1 183 ? 1.433 -15.205 34.375 1.00 47.25 183 ILE A O 1
ATOM 1465 N N . GLU A 1 184 ? -0.114 -13.867 35.274 1.00 44.22 184 GLU A N 1
ATOM 1466 C CA . GLU A 1 184 ? -0.286 -14.669 36.502 1.00 44.22 184 GLU A CA 1
ATOM 1467 C C . GLU A 1 184 ? -1.298 -15.829 36.343 1.00 44.22 184 GLU A C 1
ATOM 1469 O O . GLU A 1 184 ? -1.387 -16.703 37.208 1.00 44.22 184 GLU A O 1
ATOM 1474 N N . GLY A 1 185 ? -2.054 -15.867 35.237 1.00 41.91 185 GLY A N 1
ATOM 1475 C CA . GLY A 1 185 ? -3.178 -16.791 35.032 1.00 41.91 185 GLY A CA 1
ATOM 1476 C C . GLY A 1 185 ? -2.823 -18.218 34.606 1.00 41.91 185 GLY A C 1
ATOM 1477 O O . GLY A 1 185 ? -3.693 -19.085 34.671 1.00 41.91 185 GLY A O 1
ATOM 1478 N N . ASP A 1 186 ? -1.576 -18.489 34.208 1.00 42.12 186 ASP A N 1
ATOM 1479 C CA . ASP A 1 186 ? -1.168 -19.823 33.752 1.00 42.12 186 ASP A CA 1
ATOM 1480 C C . ASP A 1 186 ? 0.195 -20.241 34.320 1.00 42.12 186 ASP A C 1
ATOM 1482 O O . ASP A 1 186 ? 1.156 -20.564 33.624 1.00 42.12 186 ASP A O 1
ATOM 1486 N N . HIS A 1 187 ? 0.276 -20.290 35.651 1.00 40.69 187 HIS A N 1
ATOM 1487 C CA . HIS A 1 187 ? 1.298 -21.071 36.349 1.00 40.69 187 HIS A CA 1
ATOM 1488 C C . HIS A 1 187 ? 0.987 -22.578 36.277 1.00 40.69 187 HIS A C 1
ATOM 1490 O O . HIS A 1 187 ? 0.949 -23.274 37.292 1.00 40.69 187 HIS A O 1
ATOM 1496 N N . GLN A 1 188 ? 0.815 -23.125 35.072 1.00 40.53 188 GLN A N 1
ATOM 1497 C CA . GLN A 1 188 ? 1.150 -24.523 34.826 1.00 40.53 188 GLN A CA 1
ATOM 1498 C C . GLN A 1 188 ? 2.626 -24.583 34.461 1.00 40.53 188 GLN A C 1
ATOM 1500 O O . GLN A 1 188 ? 3.045 -24.449 33.317 1.00 40.53 188 GLN A O 1
ATOM 1505 N N . ARG A 1 189 ? 3.412 -24.756 35.523 1.00 40.56 189 ARG A N 1
ATOM 1506 C CA . ARG A 1 189 ? 4.836 -25.071 35.550 1.00 40.56 189 ARG A CA 1
ATOM 1507 C C . ARG A 1 189 ? 5.165 -26.150 34.506 1.00 40.56 189 ARG A C 1
ATOM 1509 O O . ARG A 1 189 ? 5.078 -27.343 34.785 1.00 40.56 189 ARG A O 1
ATOM 1516 N N . ARG A 1 190 ? 5.536 -25.738 33.295 1.00 36.25 190 ARG A N 1
ATOM 1517 C CA . ARG A 1 190 ? 6.259 -26.590 32.354 1.00 36.25 190 ARG A CA 1
ATOM 1518 C C . ARG A 1 190 ? 7.727 -26.408 32.703 1.00 36.25 190 ARG A C 1
ATOM 1520 O O . ARG A 1 190 ? 8.343 -25.438 32.277 1.00 36.25 190 ARG A O 1
ATOM 1527 N N . ASP A 1 191 ? 8.234 -27.292 33.562 1.00 37.75 191 ASP A N 1
ATOM 1528 C CA . ASP A 1 191 ? 9.669 -27.447 33.804 1.00 37.75 191 ASP A CA 1
ATOM 1529 C C . ASP A 1 191 ? 10.353 -27.671 32.446 1.00 37.75 191 ASP A C 1
ATOM 1531 O O . ASP A 1 191 ? 10.355 -28.777 31.907 1.00 37.75 191 ASP A O 1
ATOM 1535 N N . TYR A 1 192 ? 10.895 -26.602 31.860 1.00 40.22 192 TYR A N 1
ATOM 1536 C CA . TYR A 1 192 ? 11.961 -26.711 30.877 1.00 40.22 192 TYR A CA 1
ATOM 1537 C C . TYR A 1 192 ? 13.225 -27.001 31.676 1.00 40.22 192 TYR A C 1
ATOM 1539 O O . TYR A 1 192 ? 13.916 -26.108 32.163 1.00 40.22 192 TYR A O 1
ATOM 1547 N N . SER A 1 193 ? 13.469 -28.289 31.885 1.00 41.03 193 SER A N 1
ATOM 1548 C CA . SER A 1 193 ? 14.738 -28.784 32.383 1.00 41.03 193 SER A CA 1
ATOM 1549 C C . SER A 1 193 ? 15.851 -28.376 31.413 1.00 41.03 193 SER A C 1
ATOM 1551 O O . SER A 1 193 ? 16.012 -28.993 30.367 1.00 41.03 193 SER A O 1
ATOM 1553 N N . GLY A 1 194 ? 16.601 -27.337 31.774 1.00 42.66 194 GLY A N 1
ATOM 1554 C CA . GLY A 1 194 ? 18.063 -27.386 31.769 1.00 42.66 194 GLY A CA 1
ATOM 1555 C C . GLY A 1 194 ? 18.802 -27.534 30.439 1.00 42.66 194 GLY A C 1
ATOM 1556 O O . GLY A 1 194 ? 19.894 -28.088 30.462 1.00 42.66 194 GLY A O 1
ATOM 1557 N N . GLU A 1 195 ? 18.292 -27.030 29.318 1.00 37.28 195 GLU A N 1
ATOM 1558 C CA . GLU A 1 195 ? 19.155 -26.811 28.147 1.00 37.28 195 GLU A CA 1
ATOM 1559 C C . GLU A 1 195 ? 19.759 -25.407 28.244 1.00 37.28 195 GLU A C 1
ATOM 1561 O O . GLU A 1 195 ? 19.079 -24.393 28.069 1.00 37.28 195 GLU A O 1
ATOM 1566 N N . SER A 1 196 ? 21.037 -25.343 28.619 1.00 48.19 196 SER A N 1
ATOM 1567 C CA . SER A 1 196 ? 21.775 -24.085 28.710 1.00 48.19 196 SER A CA 1
ATOM 1568 C C . SER A 1 196 ? 21.929 -23.481 27.311 1.00 48.19 196 SER A C 1
ATOM 1570 O O . SER A 1 196 ? 22.409 -24.136 26.390 1.00 48.19 196 SER A O 1
ATOM 1572 N N . PHE A 1 197 ? 21.537 -22.219 27.124 1.00 46.44 197 PHE A N 1
ATOM 1573 C CA . PHE A 1 197 ? 21.690 -21.514 25.842 1.00 46.44 197 PHE A CA 1
ATOM 1574 C C . PHE A 1 197 ? 23.156 -21.454 25.360 1.00 46.44 197 PHE A C 1
ATOM 1576 O O . PHE A 1 197 ? 23.405 -21.362 24.155 1.00 46.44 197 PHE A O 1
ATOM 1583 N N . ALA A 1 198 ? 24.108 -21.605 26.286 1.00 54.06 198 ALA A N 1
ATOM 1584 C CA . ALA A 1 198 ? 25.535 -21.758 26.023 1.00 54.06 198 ALA A CA 1
ATOM 1585 C C . ALA A 1 198 ? 25.879 -23.015 25.198 1.00 54.06 198 ALA A C 1
ATOM 1587 O O . ALA A 1 198 ? 26.790 -22.975 24.374 1.00 54.06 198 ALA A O 1
ATOM 1588 N N . GLU A 1 199 ? 25.128 -24.113 25.346 1.00 48.41 199 GLU A N 1
ATOM 1589 C CA . GLU A 1 199 ? 25.367 -25.371 24.617 1.00 48.41 199 GLU A CA 1
ATOM 1590 C C . GLU A 1 199 ? 25.091 -25.230 23.109 1.00 48.41 199 GLU A C 1
ATOM 1592 O O . GLU A 1 199 ? 25.725 -25.883 22.282 1.00 48.41 199 GLU A O 1
ATOM 1597 N N . ASN A 1 200 ? 24.222 -24.286 22.736 1.00 56.25 200 ASN A N 1
ATOM 1598 C CA . ASN A 1 200 ? 23.939 -23.928 21.345 1.00 56.25 200 ASN A CA 1
ATOM 1599 C C . ASN A 1 200 ? 24.868 -22.819 20.803 1.00 56.25 200 ASN A C 1
ATOM 1601 O O . ASN A 1 200 ? 24.635 -22.305 19.708 1.00 56.25 200 ASN A O 1
ATOM 1605 N N . GLY A 1 201 ? 25.924 -22.455 21.544 1.00 47.59 201 GLY A N 1
ATOM 1606 C CA . GLY A 1 201 ? 26.967 -21.524 21.099 1.00 47.59 201 GLY A CA 1
ATOM 1607 C C . GLY A 1 201 ? 26.556 -20.050 21.086 1.00 47.59 201 GLY A C 1
ATOM 1608 O O . GLY A 1 201 ? 27.183 -19.252 20.388 1.00 47.59 201 GLY A O 1
ATOM 1609 N N . TYR A 1 202 ? 25.507 -19.684 21.825 1.00 54.94 202 TYR A N 1
ATOM 1610 C CA . TYR A 1 202 ? 25.083 -18.295 21.969 1.00 54.94 202 TYR A CA 1
ATOM 1611 C C . TYR A 1 202 ? 25.767 -17.640 23.164 1.00 54.94 202 TYR A C 1
ATOM 1613 O O . TYR A 1 202 ? 25.860 -18.228 24.239 1.00 54.94 202 TYR A O 1
ATOM 1621 N N . GLN A 1 203 ? 26.225 -16.410 22.953 1.00 56.75 203 GLN A N 1
ATOM 1622 C CA . GLN A 1 203 ? 26.922 -15.615 23.950 1.00 56.75 203 GLN A CA 1
ATOM 1623 C C . GLN A 1 203 ? 25.952 -14.574 24.529 1.00 56.75 203 GLN A C 1
ATOM 1625 O O . GLN A 1 203 ? 25.331 -13.821 23.773 1.00 56.75 203 GLN A O 1
ATOM 1630 N N . GLU A 1 204 ? 25.747 -14.590 25.848 1.00 54.16 204 GLU A N 1
ATOM 1631 C CA . GLU A 1 204 ? 24.782 -13.724 26.534 1.00 54.16 204 GLU A CA 1
ATOM 1632 C C . GLU A 1 204 ? 25.475 -12.423 26.967 1.00 54.16 204 GLU A C 1
ATOM 1634 O O . GLU A 1 204 ? 26.441 -12.444 27.726 1.00 54.16 204 GLU A O 1
ATOM 1639 N N . GLN A 1 205 ? 24.995 -11.282 26.461 1.00 64.88 205 GLN A N 1
ATOM 1640 C CA . GLN A 1 205 ? 25.530 -9.961 26.802 1.00 64.88 205 GLN A CA 1
ATOM 1641 C C . GLN A 1 205 ? 24.518 -9.188 27.639 1.00 64.88 205 GLN A C 1
ATOM 1643 O O . GLN A 1 205 ? 23.351 -9.059 27.256 1.00 64.88 205 GLN A O 1
ATOM 1648 N N . ARG A 1 206 ? 24.972 -8.644 28.768 1.00 63.78 206 ARG A N 1
ATOM 1649 C CA . ARG A 1 206 ? 24.171 -7.782 29.641 1.00 63.78 206 ARG A CA 1
ATOM 1650 C C . ARG A 1 206 ? 24.695 -6.357 29.617 1.00 63.78 206 ARG A C 1
ATOM 1652 O O . ARG A 1 206 ? 25.880 -6.105 29.427 1.00 63.78 206 ARG A O 1
ATOM 1659 N N . PHE A 1 207 ? 23.767 -5.417 29.744 1.00 51.28 207 PHE A N 1
ATOM 1660 C CA . PHE A 1 207 ? 24.068 -3.992 29.729 1.00 51.28 207 PHE A CA 1
ATOM 1661 C C . PHE A 1 207 ? 24.498 -3.565 31.131 1.00 51.28 207 PHE A C 1
ATOM 1663 O O . PHE A 1 207 ? 23.712 -3.685 32.072 1.00 51.28 207 PHE A O 1
ATOM 1670 N N . ASP A 1 208 ? 25.734 -3.098 31.268 1.00 72.31 208 ASP A N 1
ATOM 1671 C CA . ASP A 1 208 ? 26.268 -2.619 32.537 1.00 72.31 208 ASP A CA 1
ATOM 1672 C C . ASP A 1 208 ? 25.943 -1.126 32.697 1.00 72.31 208 ASP A C 1
ATOM 1674 O O . ASP A 1 208 ? 26.381 -0.272 31.921 1.00 72.31 208 ASP A O 1
ATOM 1678 N N . GLU A 1 209 ? 25.123 -0.809 33.699 1.00 54.78 209 GLU A N 1
ATOM 1679 C CA . GLU A 1 209 ? 24.652 0.552 33.973 1.00 54.78 209 GLU A CA 1
ATOM 1680 C C . GLU A 1 209 ? 25.762 1.489 34.477 1.00 54.78 209 GLU A C 1
ATOM 1682 O O . GLU A 1 209 ? 25.607 2.709 34.391 1.00 54.78 209 GLU A O 1
ATOM 1687 N N . GLU A 1 210 ? 26.883 0.957 34.976 1.00 58.19 210 GLU A N 1
ATOM 1688 C CA . GLU A 1 210 ? 27.999 1.760 35.485 1.00 58.19 210 GLU A CA 1
ATOM 1689 C C . GLU A 1 210 ? 28.979 2.160 34.374 1.00 58.19 210 GLU A C 1
ATOM 1691 O O . GLU A 1 210 ? 29.432 3.308 34.325 1.00 58.19 210 GLU A O 1
ATOM 1696 N N . SER A 1 211 ? 29.278 1.241 33.453 1.00 65.38 211 SER A N 1
ATOM 1697 C CA . SER A 1 211 ? 30.190 1.485 32.327 1.00 65.38 211 SER A CA 1
ATOM 1698 C C . SER A 1 211 ? 29.483 1.990 31.062 1.00 65.38 211 SER A C 1
ATOM 1700 O O . SER A 1 211 ? 30.112 2.640 30.224 1.00 65.38 211 SER A O 1
ATOM 1702 N N . GLY A 1 212 ? 28.170 1.763 30.940 1.00 62.06 212 GLY A N 1
ATOM 1703 C CA . GLY A 1 212 ? 27.366 2.150 29.779 1.00 62.06 212 GLY A CA 1
ATOM 1704 C C . GLY A 1 212 ? 27.629 1.307 28.526 1.00 62.06 212 GLY A C 1
ATOM 1705 O O . GLY A 1 212 ? 27.216 1.706 27.433 1.00 62.06 212 GLY A O 1
ATOM 1706 N N . GLU A 1 213 ? 28.313 0.170 28.668 1.00 54.88 213 GLU A N 1
ATOM 1707 C CA . GLU A 1 213 ? 28.650 -0.760 27.588 1.00 54.88 213 GLU A CA 1
ATOM 1708 C C . GLU A 1 213 ? 28.026 -2.152 27.821 1.00 54.88 213 GLU A C 1
ATOM 1710 O O . GLU A 1 213 ? 27.596 -2.504 28.920 1.00 54.88 213 GLU A O 1
ATOM 1715 N N . LEU A 1 214 ? 27.928 -2.942 26.746 1.00 61.38 214 LEU A N 1
ATOM 1716 C CA . LEU A 1 214 ? 27.487 -4.339 26.798 1.00 61.38 214 LEU A CA 1
ATOM 1717 C C . LEU A 1 214 ? 28.670 -5.227 27.184 1.00 61.38 214 LEU A C 1
ATOM 1719 O O . LEU A 1 214 ? 29.678 -5.244 26.475 1.00 61.38 214 LEU A O 1
ATOM 1723 N N . VAL A 1 215 ? 28.525 -5.971 28.279 1.00 65.50 215 VAL A N 1
ATOM 1724 C CA . VAL A 1 215 ? 29.549 -6.869 28.823 1.00 65.50 215 VAL A CA 1
ATOM 1725 C C . VAL A 1 215 ? 29.076 -8.316 28.701 1.00 65.50 215 VAL A C 1
ATOM 1727 O O . VAL A 1 215 ? 27.886 -8.616 28.818 1.00 65.50 215 VAL A O 1
ATOM 1730 N N . ASP A 1 216 ? 30.016 -9.204 28.402 1.00 57.25 216 ASP A N 1
ATOM 1731 C CA . ASP A 1 216 ? 29.790 -10.635 28.231 1.00 57.25 216 ASP A CA 1
ATOM 1732 C C . ASP A 1 216 ? 29.792 -11.345 29.589 1.00 57.25 216 ASP A C 1
ATOM 1734 O O . ASP A 1 216 ? 30.750 -11.200 30.346 1.00 57.25 216 ASP A O 1
ATOM 1738 N N . ASP A 1 217 ? 28.731 -12.087 29.913 1.00 54.28 217 ASP A N 1
ATOM 1739 C CA . ASP A 1 217 ? 28.512 -12.649 31.259 1.00 54.28 217 ASP A CA 1
ATOM 1740 C C . ASP A 1 217 ? 29.094 -14.071 31.400 1.00 54.28 217 ASP A C 1
ATOM 1742 O O . ASP A 1 217 ? 28.478 -14.973 31.970 1.00 54.28 217 ASP A O 1
ATOM 1746 N N . SER A 1 218 ? 30.278 -14.307 30.828 1.00 49.28 218 SER A N 1
ATOM 1747 C CA . SER A 1 218 ? 30.979 -15.590 30.928 1.00 49.28 218 SER A CA 1
ATOM 1748 C C . SER A 1 218 ? 32.190 -15.487 31.860 1.00 49.28 218 SER A C 1
ATOM 1750 O O . SER A 1 218 ? 33.324 -15.394 31.389 1.00 49.28 218 SER A O 1
ATOM 1752 N N . GLU A 1 219 ? 31.979 -15.541 33.176 1.00 39.03 219 GLU A N 1
ATOM 1753 C CA . GLU A 1 219 ? 33.078 -15.790 34.118 1.00 39.03 219 GLU A CA 1
ATOM 1754 C C . GLU A 1 219 ? 32.852 -17.032 34.994 1.00 39.03 219 GLU A C 1
ATOM 1756 O O . GLU A 1 219 ? 31.938 -17.122 35.809 1.00 39.03 219 GLU A O 1
ATOM 1761 N N . GLU A 1 220 ? 33.762 -17.985 34.769 1.00 35.38 220 GLU A N 1
ATOM 1762 C CA . GLU A 1 220 ? 34.458 -18.810 35.758 1.00 35.38 220 GLU A CA 1
ATOM 1763 C C . GLU A 1 220 ? 33.629 -19.523 36.840 1.00 35.38 220 GLU A C 1
ATOM 1765 O O . GLU A 1 220 ? 33.630 -19.160 38.015 1.00 35.38 220 GLU A O 1
ATOM 1770 N N . THR A 1 221 ? 33.091 -20.693 36.494 1.00 29.53 221 THR A N 1
ATOM 1771 C CA . THR A 1 221 ? 33.060 -21.808 37.450 1.00 29.53 221 THR A CA 1
ATOM 1772 C C . THR A 1 221 ? 34.395 -22.548 37.360 1.00 29.53 221 THR A C 1
ATOM 1774 O O . THR A 1 221 ? 34.546 -23.460 36.551 1.00 29.53 221 THR A O 1
ATOM 1777 N N . MET A 1 222 ? 35.395 -22.128 38.146 1.00 27.98 222 MET A N 1
ATOM 1778 C CA . MET A 1 222 ? 36.527 -23.005 38.459 1.00 27.98 222 MET A CA 1
ATOM 1779 C C . MET A 1 222 ? 35.997 -24.206 39.246 1.00 27.98 222 MET A C 1
ATOM 1781 O O . MET A 1 222 ? 35.439 -24.045 40.332 1.00 27.98 222 MET A O 1
ATOM 1785 N N . ASP A 1 223 ? 36.186 -25.386 38.665 1.00 30.72 223 ASP A N 1
ATOM 1786 C CA . ASP A 1 223 ? 35.905 -26.696 39.237 1.00 30.72 223 ASP A CA 1
ATOM 1787 C C . ASP A 1 223 ? 36.525 -26.842 40.639 1.00 30.72 223 ASP A C 1
ATOM 1789 O O . ASP A 1 223 ? 37.744 -26.915 40.801 1.00 30.72 223 ASP A O 1
ATOM 1793 N N . ASN A 1 224 ? 35.675 -26.918 41.661 1.00 39.06 224 ASN A N 1
ATOM 1794 C CA . ASN A 1 224 ? 35.961 -27.684 42.867 1.00 39.06 224 ASN A CA 1
ATOM 1795 C C . ASN A 1 224 ? 35.001 -28.866 42.828 1.00 39.06 224 ASN A C 1
ATOM 1797 O O . ASN A 1 224 ? 33.797 -28.637 42.882 1.00 39.06 224 ASN A O 1
ATOM 1801 N N . ASP A 1 225 ? 35.560 -30.060 42.637 1.00 29.11 225 ASP A N 1
ATOM 1802 C CA . ASP A 1 225 ? 35.148 -31.368 43.175 1.00 29.11 225 ASP A CA 1
ATOM 1803 C C . ASP A 1 225 ? 35.764 -32.440 42.251 1.00 29.11 225 ASP A C 1
ATOM 1805 O O . ASP A 1 225 ? 35.369 -32.618 41.104 1.00 29.11 225 ASP A O 1
ATOM 1809 N N . GLU A 1 226 ? 36.953 -32.929 42.607 1.00 32.84 226 GLU A N 1
ATOM 1810 C CA . GLU A 1 226 ? 37.162 -34.261 43.205 1.00 32.84 226 GLU A CA 1
ATOM 1811 C C . GLU A 1 226 ? 37.378 -35.371 42.155 1.00 32.84 226 GLU A C 1
ATOM 1813 O O . GLU A 1 226 ?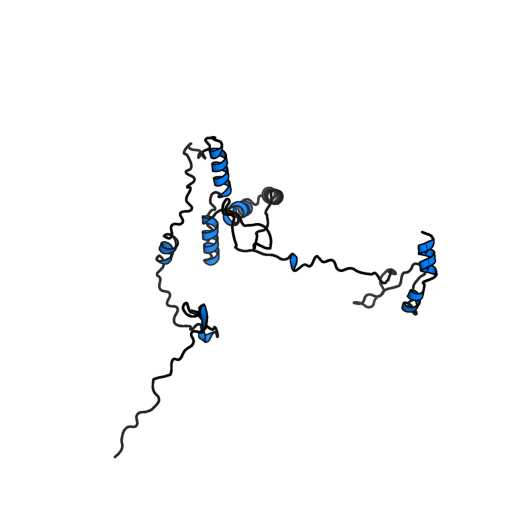 36.445 -35.932 41.593 1.00 32.84 226 GLU A O 1
ATOM 1818 N N . ASP A 1 227 ? 38.651 -35.723 41.967 1.00 30.64 227 ASP A N 1
ATO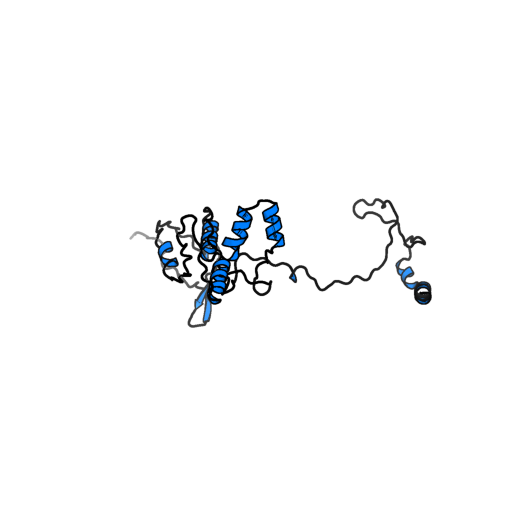M 1819 C CA . ASP A 1 227 ? 39.140 -37.022 41.484 1.00 30.64 227 ASP A CA 1
ATOM 1820 C C . ASP A 1 227 ? 40.416 -37.271 42.325 1.00 30.64 227 ASP A C 1
ATOM 1822 O O . ASP A 1 227 ? 41.223 -36.357 42.497 1.00 30.64 227 ASP A O 1
ATOM 1826 N N . ASP A 1 228 ? 40.687 -38.392 42.984 1.00 32.66 228 ASP A N 1
ATOM 1827 C CA . ASP A 1 228 ? 40.286 -39.765 42.729 1.00 32.66 228 ASP A CA 1
ATOM 1828 C C . ASP A 1 228 ? 40.626 -40.621 43.975 1.00 32.66 228 ASP A C 1
ATOM 1830 O O . ASP A 1 228 ? 41.592 -40.357 44.696 1.00 32.66 228 ASP A O 1
ATOM 1834 N N . SER A 1 229 ? 39.885 -41.716 44.135 1.00 36.66 229 SER A N 1
ATOM 1835 C CA . SER A 1 229 ? 40.280 -42.991 44.752 1.00 36.66 229 SER A CA 1
ATOM 1836 C C . SER A 1 229 ? 40.661 -43.083 46.243 1.00 36.66 229 SER A C 1
ATOM 1838 O O . SER A 1 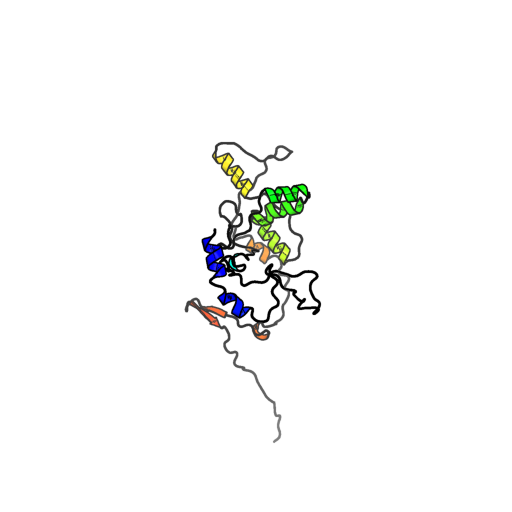229 ? 41.699 -42.637 46.727 1.00 36.66 229 SER A O 1
ATOM 1840 N N . ALA A 1 230 ? 39.837 -43.853 46.956 1.00 37.12 230 ALA A N 1
ATOM 1841 C CA . ALA A 1 230 ? 40.208 -44.533 48.186 1.00 37.12 230 ALA A CA 1
ATOM 1842 C C . ALA A 1 230 ? 41.187 -45.688 47.892 1.00 37.12 230 ALA A C 1
ATOM 1844 O O . ALA A 1 230 ? 40.832 -46.628 47.180 1.00 37.12 230 ALA A O 1
ATOM 1845 N N . GLU A 1 231 ? 42.367 -45.667 48.513 1.00 35.66 231 GLU A N 1
ATOM 1846 C CA . GLU A 1 231 ? 43.137 -46.876 48.819 1.00 35.66 231 GLU A CA 1
ATOM 1847 C C . GLU A 1 231 ? 42.861 -47.280 50.274 1.00 35.66 231 GLU A C 1
ATOM 1849 O O . GLU A 1 231 ? 42.972 -46.474 51.199 1.00 35.66 231 GLU A O 1
ATOM 1854 N N . VAL A 1 232 ? 42.463 -48.539 50.462 1.00 38.38 232 VAL A N 1
ATOM 1855 C CA . VAL A 1 232 ? 42.350 -49.213 51.759 1.00 38.38 232 VAL A CA 1
ATOM 1856 C C . VAL A 1 232 ? 43.587 -50.099 51.933 1.00 38.38 232 VAL A C 1
ATOM 1858 O O . VAL A 1 232 ? 43.827 -50.951 51.084 1.00 38.38 232 VAL A O 1
ATOM 1861 N N . ASP A 1 233 ? 44.312 -49.847 53.027 1.00 35.53 233 ASP A N 1
ATOM 1862 C CA . ASP A 1 233 ? 45.250 -50.666 53.823 1.00 35.53 233 ASP A CA 1
ATOM 1863 C C . ASP A 1 233 ? 46.013 -51.855 53.199 1.00 35.53 233 ASP A C 1
ATOM 1865 O O . ASP A 1 233 ? 45.410 -52.814 52.728 1.00 35.53 233 ASP A O 1
ATOM 1869 N N . GLU A 1 234 ? 47.333 -51.896 53.449 1.00 34.59 234 GLU A N 1
ATOM 1870 C CA . GLU A 1 234 ? 47.995 -53.030 54.129 1.00 34.59 234 GLU A CA 1
ATOM 1871 C C . GLU A 1 234 ? 49.358 -52.618 54.764 1.00 34.59 234 GLU A C 1
ATOM 1873 O O . GLU A 1 234 ? 50.209 -52.042 54.090 1.00 34.59 234 GLU A O 1
ATOM 1878 N N . GLU A 1 235 ? 49.504 -52.968 56.058 1.00 35.34 235 GLU A N 1
ATOM 1879 C CA . GLU A 1 235 ? 50.668 -52.977 56.998 1.00 35.34 235 GLU A CA 1
ATOM 1880 C C . GLU A 1 235 ? 51.406 -51.685 57.421 1.00 35.34 235 GLU A C 1
ATOM 1882 O O . GLU A 1 235 ? 52.193 -51.096 56.647 1.00 35.34 235 GLU A O 1
#